Protein AF-A0A165A412-F1 (afdb_monomer)

InterPro domains:
  IPR027417 P-loop containing nucleoside triphosphate hydrolase [G3DSA:3.40.50.300] (16-274)
  IPR027417 P-loop containing nucleoside triphosphate hydrolase [SSF52540] (30-260)

Solvent-accessible surface area (backbone atoms only — not comparable to full-atom values): 18434 Å² total; per-residue (Å²): 139,86,82,89,78,87,83,86,77,83,85,76,83,82,82,72,73,50,74,63,56,58,55,54,61,68,62,52,79,74,61,60,52,45,30,33,36,35,22,26,53,71,63,42,49,52,73,60,47,54,52,52,49,40,76,51,45,72,64,47,51,78,46,56,51,75,61,31,52,52,59,78,92,70,40,49,70,40,89,89,37,79,31,74,61,46,76,77,16,40,39,58,71,62,49,50,53,42,52,54,41,25,73,73,67,49,42,78,54,91,88,68,73,72,56,69,80,73,55,86,77,74,92,76,85,59,53,67,71,55,53,54,51,52,41,52,52,43,47,53,56,52,54,60,35,53,68,82,67,79,84,83,75,84,85,92,83,85,91,85,93,79,91,84,84,95,76,84,74,87,73,79,76,80,83,68,82,67,61,54,68,60,38,36,39,38,35,39,32,61,52,55,69,18,69,87,41,24,88,74,44,48,84,70,41,79,39,36,38,33,48,41,49,43,67,71,54,20,43,57,50,52,76,67,49,92,53,45,85,53,98,91,47,76,46,64,85,56,93,60,40,50,76,58,36,45,50,52,37,44,42,74,30,42,12,83,45,17,46,96,43,34,75,76,57,53,69,26,62,67,55,25,57,76,71,55,44,47,61,54,93,51,50,74,60,52,70,56,58,48,47,50,52,50,49,52,54,49,60,69,68,63,119

pLDDT: mean 82.72, std 22.57, range [29.48, 98.75]

Nearest PDB structures (foldseek):
  2qsy-assembly1_A  TM=8.193E-01  e=1.663E-11  Homo sapiens
  2p0e-assembly1_A  TM=7.814E-01  e=2.618E-11  Homo sapiens
  2qsz-assembly1_A  TM=7.732E-01  e=4.121E-11  Homo sapiens
  2ql6-assembly10_J  TM=8.266E-01  e=5.164E-10  Homo sapiens
  2qt0-assembly1_A  TM=7.978E-01  e=6.693E-10  Homo sapiens

Sequence (303 aa):
MTGQLQSQTTSIPKTGGSSQEQQQRLQQKQPHTVIVGISGCSSSGKTTLSRYLRDLFPDVFILHEDDFYRPEEQLPFKAGLRDWDCAASIDIPAFVSALEYIHAHGSPPPDLESKEDQNDVGPSHVPEETMKRLKNMVKKWTDSFRTDAPNMSSSSSSSSPREDGEREGERKQNLGPSQSPPRIALVDGFLLYGSSVRDTLLPHFDIKLLTRAPYSRAKARREARSGYVTLEGFWEDPPGYVDDVVWPNYVDDHAYLFAQGDVEGQVNKSTASELGVYVTPELDMQMGEMLEWAIEVITRTVR

Mean predicted aligned error: 11.13 Å

Secondary structure (DSSP, 8-state):
----------PPP-----HHHHHHHS------EEEEEEEESTTSSHHHHHHHHHHHSSSEEEEEGGGGBPPGGG--EETTEE--SSGGGB-HHHHHHHHHHHHHHSS--TT---SGGGSPPPP----HHHHHHHHHHHHHHHHHTSTTS--------------------------PPPSSPPEEEEEE-SSTT-TTTHHHHGGG-SEEEEE---HHHHHHHHHTS--EE-SSSEE-PPTTHIIIIIHHHHHHHHGGGBGGG-TTS-B-HHHHHHTTEEE-SSTT--HHHHHHHHHHHHHHH--

Organism: Xylona heveae (strain CBS 132557 / TC161) (NCBI:txid1328760)

Radius of gyration: 26.75 Å; Cα contacts (8 Å, |Δi|>4): 383; chains: 1; bounding box: 64×87×70 Å

Structure (mmCIF, N/CA/C/O backbone):
data_AF-A0A165A412-F1
#
_entry.id   AF-A0A165A412-F1
#
loop_
_atom_site.group_PDB
_atom_site.id
_atom_site.type_symbol
_atom_site.label_atom_id
_atom_site.label_alt_id
_atom_site.label_comp_id
_atom_site.label_asym_id
_atom_site.label_entity_id
_atom_site.label_seq_id
_atom_site.pdbx_PDB_ins_code
_atom_site.Cartn_x
_atom_site.Cartn_y
_atom_site.Cartn_z
_atom_site.occupancy
_atom_site.B_iso_or_equiv
_atom_site.auth_seq_id
_atom_site.auth_comp_id
_atom_site.auth_asym_id
_atom_site.auth_atom_id
_atom_site.pdbx_PDB_model_num
ATOM 1 N N . MET A 1 1 ? 4.416 -69.513 48.459 1.00 35.09 1 MET A N 1
ATOM 2 C CA . MET A 1 1 ? 3.970 -68.755 49.650 1.00 35.09 1 MET A CA 1
ATOM 3 C C . MET A 1 1 ? 5.041 -67.713 49.918 1.00 35.09 1 MET A C 1
ATOM 5 O O . MET A 1 1 ? 6.193 -68.102 49.902 1.00 35.09 1 MET A O 1
ATOM 9 N N . THR A 1 2 ? 4.844 -66.419 50.109 1.00 37.12 2 THR A N 1
ATOM 10 C CA . THR A 1 2 ? 3.691 -65.512 50.198 1.00 37.12 2 THR A CA 1
ATOM 11 C C . THR A 1 2 ? 4.347 -64.142 50.379 1.00 37.12 2 THR A C 1
ATOM 13 O O . THR A 1 2 ? 5.274 -64.029 51.177 1.00 37.12 2 THR A O 1
ATOM 16 N N . GLY A 1 3 ? 3.897 -63.118 49.662 1.00 29.48 3 GLY A N 1
ATOM 17 C CA . GLY A 1 3 ? 4.436 -61.766 49.804 1.00 29.48 3 GLY A CA 1
ATOM 18 C C . GLY A 1 3 ? 3.611 -60.763 49.015 1.00 29.48 3 GLY A C 1
ATOM 19 O O . GLY A 1 3 ? 4.036 -60.305 47.963 1.00 29.48 3 GLY A O 1
ATOM 20 N N . GLN A 1 4 ? 2.392 -60.497 49.491 1.00 33.66 4 GLN A N 1
ATOM 21 C CA . GLN A 1 4 ? 1.544 -59.406 49.012 1.00 33.66 4 GLN A CA 1
ATOM 22 C C . GLN A 1 4 ? 2.183 -58.055 49.364 1.00 33.66 4 GLN A C 1
ATOM 24 O O . GLN A 1 4 ? 2.462 -57.793 50.530 1.00 33.66 4 GLN A O 1
ATOM 29 N N . LEU A 1 5 ? 2.327 -57.181 48.368 1.00 34.97 5 LEU A N 1
ATOM 30 C CA . LEU A 1 5 ? 2.483 -55.740 48.549 1.00 34.97 5 LEU A CA 1
ATOM 31 C C . LEU A 1 5 ? 1.257 -55.070 47.924 1.00 34.97 5 LEU A C 1
ATOM 33 O O . LEU A 1 5 ? 0.997 -55.197 46.730 1.00 34.97 5 LEU A O 1
ATOM 37 N N . GLN A 1 6 ? 0.468 -54.424 48.779 1.00 37.06 6 GLN A N 1
ATOM 38 C CA . GLN A 1 6 ? -0.680 -53.604 48.412 1.00 37.06 6 GLN A CA 1
ATOM 39 C C . GLN A 1 6 ? -0.184 -52.296 47.785 1.00 37.06 6 GLN A C 1
ATOM 41 O O . GLN A 1 6 ? 0.547 -51.548 48.430 1.00 37.06 6 GLN A O 1
ATOM 46 N N . SER A 1 7 ? -0.621 -51.984 46.564 1.00 33.62 7 SER A N 1
ATOM 47 C CA . SER A 1 7 ? -0.558 -50.627 46.015 1.00 33.62 7 SER A CA 1
ATOM 48 C C . SER A 1 7 ? -1.935 -49.979 46.149 1.00 33.62 7 SER A C 1
ATOM 50 O O . SER A 1 7 ? -2.861 -50.305 45.406 1.00 33.62 7 SER A O 1
ATOM 52 N N . GLN A 1 8 ? -2.073 -49.075 47.115 1.00 36.38 8 GLN A N 1
ATOM 53 C CA . GLN A 1 8 ? -3.136 -48.078 47.104 1.00 36.38 8 GLN A CA 1
ATOM 54 C C . GLN A 1 8 ? -2.663 -46.895 46.259 1.00 36.38 8 GLN A C 1
ATOM 56 O O . GLN A 1 8 ? -1.670 -46.254 46.598 1.00 36.38 8 GLN A O 1
ATOM 61 N N . THR A 1 9 ? -3.397 -46.579 45.195 1.00 32.53 9 THR A N 1
ATOM 62 C CA . THR A 1 9 ? -3.326 -45.261 44.561 1.00 32.53 9 THR A CA 1
ATOM 63 C C . THR A 1 9 ? -4.732 -44.839 44.152 1.00 32.53 9 THR A C 1
ATOM 65 O O . THR A 1 9 ? -5.329 -45.340 43.204 1.00 32.53 9 THR A O 1
ATOM 68 N N . THR A 1 10 ? -5.265 -43.976 45.008 1.00 31.11 10 THR A N 1
ATOM 69 C CA . THR A 1 10 ? -6.298 -42.955 44.829 1.00 31.11 10 THR A CA 1
ATOM 70 C C . THR A 1 10 ? -6.861 -42.768 43.415 1.00 31.11 10 THR A C 1
ATOM 72 O O . THR A 1 10 ? -6.197 -42.307 42.491 1.00 31.11 10 THR A O 1
ATOM 75 N N . SER A 1 11 ? -8.162 -43.032 43.298 1.00 31.59 11 SER A N 1
ATOM 76 C CA . SER A 1 11 ? -9.032 -42.631 42.196 1.00 31.59 11 SER A CA 1
ATOM 77 C C . SER A 1 11 ? -9.085 -41.106 42.049 1.00 31.59 11 SER A C 1
ATOM 79 O O . SER A 1 11 ? -9.562 -40.409 42.944 1.00 31.59 11 SER A O 1
ATOM 81 N N . ILE A 1 12 ? -8.635 -40.599 40.902 1.00 35.16 12 ILE A N 1
ATOM 82 C CA . ILE A 1 12 ? -8.847 -39.214 40.468 1.00 35.16 12 ILE A CA 1
ATOM 83 C C . ILE A 1 12 ? -10.317 -39.084 40.022 1.00 35.16 12 ILE A C 1
ATOM 85 O O . ILE A 1 12 ? -10.758 -39.896 39.200 1.00 35.16 12 ILE A O 1
ATOM 89 N N . PRO A 1 13 ? -11.099 -38.104 40.512 1.00 31.66 13 PRO A N 1
ATOM 90 C CA . PRO A 1 13 ? -12.439 -37.879 39.993 1.00 31.66 13 PRO A CA 1
ATOM 91 C C . PRO A 1 13 ? -12.342 -37.395 38.543 1.00 31.66 13 PRO A C 1
ATOM 93 O O . PRO A 1 13 ? -11.746 -36.359 38.256 1.00 31.66 13 PRO A O 1
ATOM 96 N N . LYS A 1 14 ? -12.944 -38.148 37.618 1.00 39.69 14 LYS A N 1
ATOM 97 C CA . LYS A 1 14 ? -13.189 -37.699 36.245 1.00 39.69 14 LYS A CA 1
ATOM 98 C C . LYS A 1 14 ? -14.251 -36.598 36.273 1.00 39.69 14 LYS A C 1
ATOM 100 O O . LYS A 1 14 ? -15.438 -36.891 36.172 1.00 39.69 14 LYS A O 1
ATOM 105 N N . THR A 1 15 ? -13.845 -35.336 36.371 1.00 39.59 15 THR A N 1
ATOM 106 C CA . THR A 1 15 ? -14.701 -34.208 35.979 1.00 39.59 15 THR A CA 1
ATOM 107 C C . THR A 1 15 ? -14.651 -34.080 34.459 1.00 39.59 15 THR A C 1
ATOM 109 O O . THR A 1 15 ? -13.965 -33.226 33.903 1.00 39.59 15 THR A O 1
ATOM 112 N N . GLY A 1 16 ? -15.320 -35.014 33.781 1.00 34.72 16 GLY A N 1
ATOM 113 C CA . GLY A 1 16 ? -15.562 -34.943 32.346 1.00 34.72 16 GLY A CA 1
ATOM 114 C C . GLY A 1 16 ? -16.613 -33.878 32.067 1.00 34.72 16 GLY A C 1
ATOM 115 O O . GLY A 1 16 ? -17.801 -34.172 32.138 1.00 34.72 16 GLY A O 1
ATOM 116 N N . GLY A 1 17 ? -16.172 -32.656 31.764 1.00 38.09 17 GLY A N 1
ATOM 117 C CA . GLY A 1 17 ? -17.001 -31.731 30.995 1.00 38.09 17 GLY A CA 1
ATOM 118 C C . GLY A 1 17 ? -17.310 -32.389 29.654 1.00 38.09 17 GLY A C 1
ATOM 119 O O . GLY A 1 17 ? -16.423 -32.993 29.043 1.00 38.09 17 GLY A O 1
ATOM 120 N N . SER A 1 18 ? -18.572 -32.358 29.242 1.00 47.03 18 SER A N 1
ATOM 121 C CA . SER A 1 18 ? -18.997 -33.008 28.005 1.00 47.03 18 SER A CA 1
ATOM 122 C C . SER A 1 18 ? -18.204 -32.442 26.820 1.00 47.03 18 SER A C 1
ATOM 124 O O . SER A 1 18 ? -17.880 -31.254 26.780 1.00 47.03 18 SER A O 1
ATOM 126 N N . SER A 1 19 ? -17.891 -33.274 25.822 1.00 54.88 19 SER A N 1
ATOM 127 C CA . SER A 1 19 ? -17.224 -32.829 24.587 1.00 54.88 19 SER A CA 1
ATOM 128 C C . SER A 1 19 ? -17.971 -31.663 23.920 1.00 54.88 19 SER A C 1
ATOM 130 O O . SER A 1 19 ? -17.358 -30.839 23.256 1.00 54.88 19 SER A O 1
ATOM 132 N N . GLN A 1 20 ? -19.278 -31.540 24.176 1.00 45.16 20 GLN A N 1
ATOM 133 C CA . GLN A 1 20 ? -20.121 -30.431 23.737 1.00 45.16 20 GLN A CA 1
ATOM 134 C C . GLN A 1 20 ? -19.891 -29.127 24.522 1.00 45.16 20 GLN A C 1
ATOM 136 O O . GLN A 1 20 ? -19.912 -28.068 23.908 1.00 45.16 20 GLN A O 1
ATOM 141 N N . GLU A 1 21 ? -19.590 -29.161 25.825 1.00 42.66 21 GLU A N 1
ATOM 142 C CA . GLU A 1 21 ? -19.243 -27.964 26.617 1.00 42.66 21 GLU A CA 1
ATOM 143 C C . GLU A 1 21 ? -17.833 -27.441 26.309 1.00 42.66 21 GLU A C 1
ATOM 145 O O . GLU A 1 21 ? -17.612 -26.230 26.298 1.00 42.66 21 GLU A O 1
ATOM 150 N N . GLN A 1 22 ? -16.873 -28.327 26.011 1.00 46.94 22 GLN A N 1
ATOM 151 C CA . GLN A 1 22 ? -15.564 -27.913 25.484 1.00 46.94 22 GLN A CA 1
ATOM 152 C C . GLN A 1 22 ? -15.695 -27.310 24.079 1.00 46.94 22 GLN A C 1
ATOM 154 O O . GLN A 1 22 ? -15.060 -26.298 23.790 1.00 46.94 22 GLN A O 1
ATOM 159 N N . GLN A 1 23 ? -16.570 -27.862 23.235 1.00 44.59 23 GLN A N 1
ATOM 160 C CA . GLN A 1 23 ? -16.819 -27.352 21.884 1.00 44.59 23 GLN A CA 1
ATOM 161 C C . GLN A 1 23 ? -17.673 -26.067 21.872 1.00 44.59 23 GLN A C 1
ATOM 163 O O . GLN A 1 23 ? -17.468 -25.215 21.013 1.00 44.59 23 GLN A O 1
ATOM 168 N N . GLN A 1 24 ? -18.540 -25.859 22.871 1.00 42.94 24 GLN A N 1
ATOM 169 C CA . GLN A 1 24 ? -19.248 -24.591 23.110 1.00 42.94 24 GLN A CA 1
ATOM 170 C C . GLN A 1 24 ? -18.349 -23.509 23.727 1.00 42.94 24 GLN A C 1
ATOM 172 O O . GLN A 1 24 ? -18.517 -22.336 23.408 1.00 42.94 24 GLN A O 1
ATOM 177 N N . ARG A 1 25 ? -17.349 -23.864 24.551 1.00 44.53 25 ARG A N 1
ATOM 178 C CA . ARG A 1 25 ? -16.323 -22.907 25.023 1.00 44.53 25 ARG A CA 1
ATOM 179 C C . ARG A 1 25 ? -15.352 -22.473 23.921 1.00 44.53 25 ARG A C 1
ATOM 181 O O . ARG A 1 25 ? -14.813 -21.376 24.010 1.00 44.53 25 ARG A O 1
ATOM 188 N N . LEU A 1 26 ? -15.155 -23.306 22.898 1.00 42.84 26 LEU A N 1
ATOM 189 C CA . LEU A 1 26 ? -14.366 -22.991 21.699 1.00 42.84 26 LEU A CA 1
ATOM 190 C C . LEU A 1 26 ? -15.147 -22.188 20.646 1.00 42.84 26 LEU A C 1
ATOM 192 O O . LEU A 1 26 ? -14.539 -21.641 19.736 1.00 42.84 26 LEU A O 1
ATOM 196 N N . GLN A 1 27 ? -16.463 -22.016 20.806 1.00 41.06 27 GLN A N 1
ATOM 197 C CA . GLN A 1 27 ? -17.223 -20.942 20.148 1.00 41.06 27 GLN A CA 1
ATOM 198 C C . GLN A 1 27 ? -17.114 -19.630 20.943 1.00 41.06 27 GLN A C 1
ATOM 200 O O . GLN A 1 27 ? -18.079 -18.880 21.099 1.00 41.06 27 GLN A O 1
ATOM 205 N N . GLN A 1 28 ? -15.918 -19.344 21.470 1.00 47.78 28 GLN A N 1
ATOM 206 C CA . GLN A 1 28 ? -15.547 -17.994 21.875 1.00 47.78 28 GLN A CA 1
ATOM 207 C C . GLN A 1 28 ? -15.778 -17.073 20.677 1.00 47.78 28 GLN A C 1
ATOM 209 O O . GLN A 1 28 ? -15.358 -17.403 19.571 1.00 47.78 28 GLN A O 1
ATOM 214 N N . LYS A 1 29 ? -16.492 -15.957 20.903 1.00 46.66 29 LYS A N 1
ATOM 215 C CA . LYS A 1 29 ? -16.671 -14.846 19.953 1.00 46.66 29 LYS A CA 1
ATOM 216 C C . LYS A 1 29 ? -15.391 -14.693 19.135 1.00 46.66 29 LYS A C 1
ATOM 218 O O . LYS A 1 29 ? -14.398 -14.213 19.677 1.00 46.66 29 LYS A O 1
ATOM 223 N N . GLN A 1 30 ? -15.421 -15.124 17.875 1.00 51.25 30 GLN A N 1
ATOM 224 C CA . GLN A 1 30 ? -14.300 -14.879 16.982 1.00 51.25 30 GLN A CA 1
ATOM 225 C C . GLN A 1 30 ? -14.105 -13.360 16.952 1.00 51.25 30 GLN A C 1
ATOM 227 O O . GLN A 1 30 ? -15.093 -12.639 16.748 1.00 51.25 30 GLN A O 1
ATOM 232 N N . PRO A 1 31 ? -12.909 -12.850 17.283 1.00 55.94 31 PRO A N 1
ATOM 233 C CA . PRO A 1 31 ? -12.681 -11.420 17.299 1.00 55.94 31 PRO A CA 1
ATOM 234 C C . PRO A 1 31 ? -12.912 -10.898 15.884 1.00 55.94 31 PRO A C 1
ATOM 236 O O . PRO A 1 31 ? -12.211 -11.280 14.950 1.00 55.94 31 PRO A O 1
ATOM 239 N N . HIS A 1 32 ? -13.920 -10.039 15.726 1.00 78.25 32 HIS A N 1
ATOM 240 C CA . HIS A 1 32 ? -14.138 -9.326 14.475 1.00 78.25 32 HIS A CA 1
ATOM 241 C C . HIS A 1 32 ? -12.872 -8.515 14.188 1.00 78.25 32 HIS A C 1
ATOM 243 O O . HIS A 1 32 ? -12.566 -7.569 14.918 1.00 78.25 32 HIS A O 1
ATOM 249 N N . THR A 1 33 ? -12.116 -8.936 13.180 1.00 93.25 33 THR A N 1
ATOM 250 C CA . THR A 1 33 ? -10.888 -8.275 12.741 1.00 93.25 33 THR A CA 1
ATOM 251 C C . THR A 1 33 ? -11.200 -7.545 11.453 1.00 93.25 33 THR A C 1
ATOM 253 O O . THR A 1 33 ? -11.714 -8.151 10.523 1.00 93.25 33 THR A O 1
ATOM 256 N N . VAL A 1 34 ? -10.923 -6.245 11.423 1.00 96.50 34 VAL A N 1
ATOM 257 C CA . VAL A 1 34 ? -11.049 -5.425 10.217 1.00 96.50 34 VAL A CA 1
ATOM 258 C C . VAL A 1 34 ? -9.716 -5.452 9.489 1.00 96.50 34 VAL A C 1
ATOM 260 O O . VAL A 1 34 ? -8.700 -5.052 10.062 1.00 96.50 34 VAL A O 1
ATOM 263 N N . ILE A 1 35 ? -9.713 -5.889 8.234 1.00 98.19 35 ILE A N 1
ATOM 264 C CA . ILE A 1 35 ? -8.522 -5.888 7.389 1.00 98.19 35 ILE A CA 1
ATOM 265 C C . ILE A 1 35 ? -8.490 -4.607 6.552 1.00 98.19 35 ILE A C 1
ATOM 267 O O . ILE A 1 35 ? -9.366 -4.351 5.724 1.00 98.19 35 ILE A O 1
ATOM 271 N N . VAL A 1 36 ? -7.457 -3.792 6.759 1.00 98.75 36 VAL A N 1
ATOM 272 C CA . VAL A 1 36 ? -7.239 -2.524 6.056 1.00 98.75 36 VAL A CA 1
ATOM 273 C C . VAL A 1 36 ? -6.049 -2.677 5.117 1.00 98.75 36 VAL A C 1
ATOM 275 O O . VAL A 1 36 ? -4.909 -2.739 5.570 1.00 98.75 36 VAL A O 1
ATOM 278 N N . GLY A 1 37 ? -6.305 -2.703 3.812 1.00 98.69 37 GLY A N 1
ATOM 279 C CA . GLY A 1 37 ? -5.258 -2.632 2.798 1.00 98.69 37 GLY A CA 1
ATOM 280 C C . GLY A 1 37 ? -4.701 -1.213 2.680 1.00 98.69 37 GLY A C 1
ATOM 281 O O . GLY A 1 37 ? -5.456 -0.238 2.616 1.00 98.69 37 GLY A O 1
ATOM 282 N N . ILE A 1 38 ? -3.380 -1.085 2.620 1.00 98.69 38 ILE A N 1
ATOM 283 C CA . ILE A 1 38 ? -2.645 0.157 2.386 1.00 98.69 38 ILE A CA 1
ATOM 284 C C . ILE A 1 38 ? -1.742 -0.079 1.180 1.00 98.69 38 ILE A C 1
ATOM 286 O O . ILE A 1 38 ? -0.706 -0.727 1.283 1.00 98.69 38 ILE A O 1
ATOM 290 N N . SER A 1 39 ? -2.162 0.455 0.034 1.00 98.44 39 SER A N 1
ATOM 291 C CA . SER A 1 39 ? -1.468 0.320 -1.243 1.00 98.44 39 SER A CA 1
ATOM 292 C C . SER A 1 39 ? -0.875 1.634 -1.746 1.00 98.44 39 SER A C 1
AT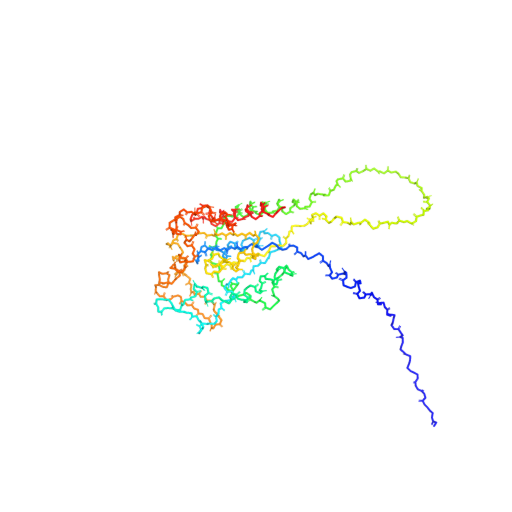OM 294 O O . SER A 1 39 ? -1.074 2.699 -1.150 1.00 98.44 39 SER A O 1
ATOM 296 N N . GLY A 1 40 ? -0.130 1.579 -2.848 1.00 96.44 40 GLY A N 1
ATOM 297 C CA . GLY A 1 40 ? 0.488 2.729 -3.507 1.00 96.44 40 GLY A CA 1
ATOM 298 C C . GLY A 1 40 ? 1.867 2.417 -4.075 1.00 96.44 40 GLY A C 1
ATOM 299 O O . GLY A 1 40 ? 2.476 1.397 -3.745 1.00 96.44 40 GLY A O 1
ATOM 300 N N . CYS A 1 41 ? 2.397 3.326 -4.893 1.00 92.56 41 CYS A N 1
ATOM 301 C CA . CYS A 1 41 ? 3.705 3.143 -5.520 1.00 92.56 41 CYS A CA 1
ATOM 302 C C . CYS A 1 41 ? 4.835 2.907 -4.500 1.00 92.56 41 CYS A C 1
ATOM 304 O O . CYS A 1 41 ? 4.759 3.276 -3.319 1.00 92.56 41 CYS A O 1
ATOM 306 N N . SER A 1 42 ? 5.911 2.263 -4.956 1.00 89.00 42 SER A N 1
ATOM 307 C CA . SER A 1 42 ? 7.130 2.102 -4.161 1.00 89.00 42 SER A CA 1
ATOM 308 C C . SER A 1 42 ? 7.610 3.471 -3.651 1.00 89.00 42 SER A C 1
ATOM 310 O O . SER A 1 42 ? 7.586 4.464 -4.376 1.00 89.00 42 SER A O 1
ATOM 312 N N . SER A 1 43 ? 8.005 3.550 -2.376 1.00 88.56 43 SER A N 1
ATOM 313 C CA . SER A 1 43 ? 8.437 4.797 -1.710 1.00 88.56 43 SER A CA 1
ATOM 314 C C . SER A 1 43 ? 7.375 5.911 -1.544 1.00 88.56 43 SER A C 1
ATOM 316 O O . SER A 1 43 ? 7.731 7.057 -1.235 1.00 88.56 43 SER A O 1
ATOM 318 N N . SER A 1 44 ? 6.075 5.604 -1.650 1.00 90.88 44 SER A N 1
ATOM 319 C CA . SER A 1 44 ? 4.997 6.568 -1.350 1.00 90.88 44 SER A CA 1
ATOM 320 C C . SER A 1 44 ? 4.834 6.892 0.144 1.00 90.88 44 SER A C 1
ATOM 322 O O . SER A 1 44 ? 4.302 7.948 0.480 1.00 90.88 44 SER A O 1
ATOM 324 N N . GLY A 1 45 ? 5.337 6.033 1.041 1.00 89.69 45 GLY A N 1
ATOM 325 C CA . GLY A 1 45 ? 5.236 6.196 2.500 1.00 89.69 45 GLY A CA 1
ATOM 326 C C . GLY A 1 45 ? 4.309 5.200 3.210 1.00 89.69 45 GLY A C 1
ATOM 327 O O . GLY A 1 45 ? 4.005 5.414 4.380 1.00 89.69 45 GLY A O 1
ATOM 328 N N . LYS A 1 46 ? 3.882 4.122 2.536 1.00 94.56 46 LYS A N 1
ATOM 329 C CA . LYS A 1 46 ? 2.991 3.080 3.086 1.00 94.56 46 LYS A CA 1
ATOM 330 C C . LYS A 1 46 ? 3.478 2.500 4.418 1.00 94.56 46 LYS A C 1
ATOM 332 O O . LYS A 1 46 ? 2.789 2.689 5.415 1.00 94.56 46 LYS A O 1
ATOM 337 N N . THR A 1 47 ? 4.705 1.967 4.467 1.00 92.69 47 THR A N 1
ATOM 338 C CA . THR A 1 47 ? 5.274 1.365 5.688 1.00 92.69 47 THR A CA 1
ATOM 339 C C . THR A 1 47 ? 5.350 2.342 6.855 1.00 92.69 47 THR A C 1
ATOM 341 O O . THR A 1 47 ? 5.158 1.988 8.016 1.00 92.69 47 THR A O 1
ATOM 344 N N . THR A 1 48 ? 5.595 3.620 6.570 1.00 92.88 48 THR A N 1
ATOM 345 C CA . THR A 1 48 ? 5.554 4.667 7.594 1.00 92.88 48 THR A CA 1
ATOM 346 C C . THR A 1 48 ? 4.124 4.909 8.087 1.00 92.88 48 THR A C 1
ATOM 348 O O . THR A 1 48 ? 3.901 4.993 9.295 1.00 92.88 48 THR A O 1
ATOM 351 N N . LEU A 1 49 ? 3.153 4.998 7.174 1.00 95.94 49 LEU A N 1
ATOM 352 C CA . LEU A 1 49 ? 1.739 5.170 7.501 1.00 95.94 49 LEU A CA 1
ATOM 353 C C . LEU A 1 49 ? 1.203 3.990 8.329 1.00 95.94 49 LEU A C 1
ATOM 355 O O . LEU A 1 49 ? 0.586 4.218 9.370 1.00 95.94 49 LEU A O 1
ATOM 359 N N . SER A 1 50 ? 1.465 2.747 7.916 1.00 96.31 50 SER A N 1
ATOM 360 C CA . SER A 1 50 ? 1.007 1.535 8.607 1.00 96.31 50 SER A CA 1
ATOM 361 C C . SER A 1 50 ? 1.577 1.440 10.026 1.00 96.31 50 SER A C 1
ATOM 363 O O . SER A 1 50 ? 0.835 1.182 10.976 1.00 96.31 50 SER A O 1
ATOM 365 N N . ARG A 1 51 ? 2.861 1.770 10.214 1.00 93.81 51 ARG A N 1
ATOM 366 C CA . ARG A 1 51 ? 3.500 1.829 11.541 1.00 93.81 51 ARG A CA 1
ATOM 367 C C . ARG A 1 51 ? 2.883 2.896 12.447 1.00 93.81 51 ARG A C 1
ATOM 369 O O . ARG A 1 51 ? 2.569 2.592 13.595 1.00 93.81 51 ARG A O 1
ATOM 376 N N . TYR A 1 52 ? 2.616 4.104 11.945 1.00 95.31 52 TYR A N 1
ATOM 377 C CA . TYR A 1 52 ? 1.918 5.116 12.748 1.00 95.31 52 TYR A CA 1
ATOM 378 C C . TYR A 1 52 ? 0.493 4.708 13.117 1.00 95.31 52 TYR A C 1
ATOM 380 O O . TYR A 1 52 ? 0.062 4.953 14.243 1.00 95.31 52 TYR A O 1
ATOM 388 N N . LEU A 1 53 ? -0.246 4.099 12.188 1.00 97.31 53 LEU A N 1
ATOM 389 C CA . LEU A 1 53 ? -1.597 3.612 12.457 1.00 97.31 53 LEU A CA 1
ATOM 390 C C . LEU A 1 53 ? -1.580 2.526 13.538 1.00 97.31 53 LEU A C 1
ATOM 392 O O . LEU A 1 53 ? -2.370 2.611 14.478 1.00 97.31 53 LEU A O 1
ATOM 396 N N . ARG A 1 54 ? -0.642 1.573 13.464 1.00 96.06 54 ARG A N 1
ATOM 397 C CA . ARG A 1 54 ? -0.424 0.552 14.501 1.00 96.06 54 ARG A CA 1
ATOM 398 C C . ARG A 1 54 ? -0.154 1.168 15.873 1.00 96.06 54 ARG A C 1
ATOM 400 O O . ARG A 1 54 ? -0.699 0.699 16.865 1.00 96.06 54 ARG A O 1
ATOM 407 N N . ASP A 1 55 ? 0.657 2.219 15.933 1.00 93.75 55 ASP A N 1
ATOM 408 C CA . ASP A 1 55 ? 1.027 2.858 17.200 1.00 93.75 55 ASP A CA 1
ATOM 409 C C . ASP A 1 55 ? -0.108 3.733 17.786 1.00 93.75 55 ASP A C 1
ATOM 411 O O . ASP A 1 55 ? -0.112 4.044 18.983 1.00 93.75 55 ASP A O 1
ATOM 415 N N . LEU A 1 56 ? -1.071 4.158 16.957 1.00 95.88 56 LEU A N 1
ATOM 416 C CA . LEU A 1 56 ? -2.187 5.024 17.355 1.00 95.88 56 LEU A CA 1
ATOM 417 C C . LEU A 1 56 ? -3.468 4.259 17.707 1.00 95.88 56 LEU A C 1
ATOM 419 O O . LEU A 1 56 ? -4.153 4.650 18.658 1.00 95.88 56 LEU A O 1
ATOM 423 N N . PHE A 1 57 ? -3.813 3.219 16.947 1.00 96.44 57 PHE A N 1
ATOM 424 C CA . PHE A 1 57 ? -5.010 2.404 17.164 1.00 96.44 57 PHE A CA 1
ATOM 425 C C . PHE A 1 57 ? -4.786 1.308 18.216 1.00 96.44 57 PHE A C 1
ATOM 427 O O . PHE A 1 57 ? -3.672 0.815 18.382 1.00 96.44 57 PHE A O 1
ATOM 434 N N . PRO A 1 58 ? -5.832 0.916 18.968 1.00 92.25 58 PRO A N 1
ATOM 435 C CA . PRO A 1 58 ? -5.735 -0.210 19.886 1.00 92.25 58 PRO A CA 1
ATOM 436 C C . PRO A 1 58 ? -5.739 -1.539 19.119 1.00 92.25 58 PRO A C 1
ATOM 438 O O . PRO A 1 58 ? -6.514 -1.695 18.183 1.00 92.25 58 PRO A O 1
ATOM 441 N N . ASP A 1 59 ? -4.939 -2.505 19.581 1.00 93.00 59 ASP A N 1
ATOM 442 C CA . ASP A 1 59 ? -4.933 -3.897 19.096 1.00 93.00 59 ASP A CA 1
ATOM 443 C C . ASP A 1 59 ? -4.795 -4.010 17.565 1.00 93.00 59 ASP A C 1
ATOM 445 O O . ASP A 1 59 ? -5.739 -4.344 16.846 1.00 93.00 59 ASP A O 1
ATOM 449 N N . VAL A 1 60 ? -3.595 -3.684 17.076 1.00 95.25 60 VAL A N 1
ATOM 450 C CA . VAL A 1 60 ? -3.251 -3.670 15.650 1.00 95.25 60 VAL A CA 1
ATOM 451 C C . VAL A 1 60 ? -2.003 -4.499 15.383 1.00 95.25 60 VAL A C 1
ATOM 453 O O . VAL A 1 60 ? -1.035 -4.431 16.142 1.00 95.25 60 VAL A O 1
ATOM 456 N N . PHE A 1 61 ? -1.997 -5.226 14.270 1.00 95.12 61 PHE A N 1
ATOM 457 C CA . PHE A 1 61 ? -0.790 -5.826 13.701 1.00 95.12 61 PHE A CA 1
ATOM 458 C C . PHE A 1 61 ? -0.680 -5.498 12.208 1.00 95.12 61 PHE A C 1
ATOM 460 O O . PHE A 1 61 ? -1.650 -5.043 11.598 1.00 95.12 61 PHE A O 1
ATOM 467 N N . ILE A 1 62 ? 0.512 -5.695 11.643 1.00 96.00 62 ILE A N 1
ATOM 468 C CA . ILE A 1 62 ? 0.806 -5.420 10.234 1.00 96.00 62 ILE A CA 1
ATOM 469 C C . ILE A 1 62 ? 1.208 -6.729 9.554 1.00 96.00 62 ILE A C 1
ATOM 471 O O . ILE A 1 62 ? 1.965 -7.511 10.124 1.00 96.00 62 ILE A O 1
ATOM 475 N N . LEU A 1 63 ? 0.677 -6.952 8.358 1.00 97.19 63 LEU A N 1
ATOM 476 C CA . LEU A 1 63 ? 1.106 -7.954 7.393 1.00 97.19 63 LEU A CA 1
ATOM 477 C C . LEU A 1 63 ? 1.730 -7.210 6.207 1.00 97.19 63 LEU A C 1
ATOM 479 O O . LEU A 1 63 ? 1.060 -6.354 5.629 1.00 97.19 63 LEU A O 1
ATOM 483 N N . HIS A 1 64 ? 2.968 -7.524 5.832 1.00 96.56 64 HIS A N 1
ATOM 484 C CA . HIS A 1 64 ? 3.623 -6.891 4.685 1.00 96.56 64 HIS A CA 1
ATOM 485 C C . HIS A 1 64 ? 3.590 -7.826 3.473 1.00 96.56 64 HIS A C 1
ATOM 487 O O . HIS A 1 64 ? 3.913 -9.005 3.584 1.00 96.56 64 HIS A O 1
ATOM 493 N N . GLU A 1 65 ? 3.206 -7.308 2.309 1.00 96.88 65 GLU A N 1
ATOM 494 C CA . GLU A 1 65 ? 3.251 -8.025 1.025 1.00 96.88 65 GLU A CA 1
ATOM 495 C C . GLU A 1 65 ? 4.679 -8.481 0.692 1.00 96.88 65 GLU A C 1
ATOM 497 O O . GLU A 1 65 ? 4.878 -9.590 0.197 1.00 96.88 65 GLU A O 1
ATOM 502 N N . ASP A 1 66 ? 5.673 -7.669 1.059 1.00 93.38 66 ASP A N 1
ATOM 503 C CA . ASP A 1 66 ? 7.097 -7.938 0.842 1.00 93.38 66 ASP A CA 1
ATOM 504 C C . ASP A 1 66 ? 7.590 -9.206 1.579 1.00 93.38 66 ASP A C 1
ATOM 506 O O . ASP A 1 66 ? 8.577 -9.822 1.174 1.00 93.38 66 ASP A O 1
ATOM 510 N N . ASP A 1 67 ? 6.884 -9.683 2.612 1.00 94.12 67 ASP A N 1
ATOM 511 C CA . ASP A 1 67 ? 7.232 -10.946 3.280 1.00 94.12 67 ASP A CA 1
ATOM 512 C C . ASP A 1 67 ? 6.987 -12.179 2.389 1.00 94.12 67 ASP A C 1
ATOM 514 O O . ASP A 1 67 ? 7.508 -13.264 2.672 1.00 94.12 67 ASP A O 1
ATOM 518 N N . PHE A 1 68 ? 6.235 -11.999 1.297 1.00 96.19 68 PHE A N 1
ATOM 519 C CA . PHE A 1 68 ? 5.822 -13.033 0.351 1.00 96.19 68 PHE A CA 1
ATOM 520 C C . PHE A 1 68 ? 6.587 -12.974 -0.977 1.00 96.19 68 PHE A C 1
ATOM 522 O O . PHE A 1 68 ? 6.157 -13.609 -1.941 1.00 96.19 68 PHE A O 1
ATOM 529 N N . TYR A 1 69 ? 7.716 -12.261 -1.062 1.00 95.94 69 TYR A N 1
ATOM 530 C CA . TYR A 1 69 ? 8.583 -12.358 -2.240 1.00 95.94 69 TYR A CA 1
ATOM 531 C C . TYR A 1 69 ? 9.006 -13.806 -2.512 1.00 95.94 69 TYR A C 1
ATOM 533 O O . TYR A 1 69 ? 9.342 -14.575 -1.606 1.00 95.94 69 TYR A O 1
ATOM 541 N N . ARG A 1 70 ? 9.017 -14.168 -3.794 1.00 96.00 70 ARG A N 1
ATOM 542 C CA . ARG A 1 70 ? 9.622 -15.403 -4.283 1.00 96.00 70 ARG A CA 1
ATOM 543 C C . ARG A 1 70 ? 11.150 -15.305 -4.225 1.00 96.00 70 ARG A C 1
ATOM 545 O O . ARG A 1 70 ? 11.687 -14.199 -4.278 1.00 96.00 70 ARG A O 1
ATOM 552 N N . PRO A 1 71 ? 11.848 -16.453 -4.183 1.00 94.31 71 PRO A N 1
ATOM 553 C CA . PRO A 1 71 ? 13.301 -16.483 -4.275 1.00 94.31 71 PRO A CA 1
ATOM 554 C C . PRO A 1 71 ? 13.837 -15.780 -5.521 1.00 94.31 71 PRO A C 1
ATOM 556 O O . PRO A 1 71 ? 13.218 -15.850 -6.589 1.00 94.31 71 PRO A O 1
ATOM 559 N N . GLU A 1 72 ? 15.013 -15.164 -5.403 1.00 92.12 72 GLU A N 1
ATOM 560 C CA . GLU A 1 72 ? 15.610 -14.333 -6.454 1.00 92.12 72 GLU A CA 1
ATOM 561 C C . GLU A 1 72 ? 15.755 -15.093 -7.792 1.00 92.12 72 GLU A C 1
ATOM 563 O O . GLU A 1 72 ? 15.579 -14.527 -8.875 1.00 92.12 72 GLU A O 1
ATOM 568 N N . GLU A 1 73 ? 16.036 -16.399 -7.767 1.00 92.62 73 GLU A N 1
ATOM 569 C CA . GLU A 1 73 ? 16.186 -17.220 -8.980 1.00 92.62 73 GLU A CA 1
ATOM 570 C C . GLU A 1 73 ? 14.871 -17.457 -9.734 1.00 92.62 73 GLU A C 1
ATOM 572 O O . GLU A 1 73 ? 14.899 -17.868 -10.895 1.00 92.62 73 GLU A O 1
ATOM 577 N N . GLN A 1 74 ? 13.729 -17.216 -9.088 1.00 9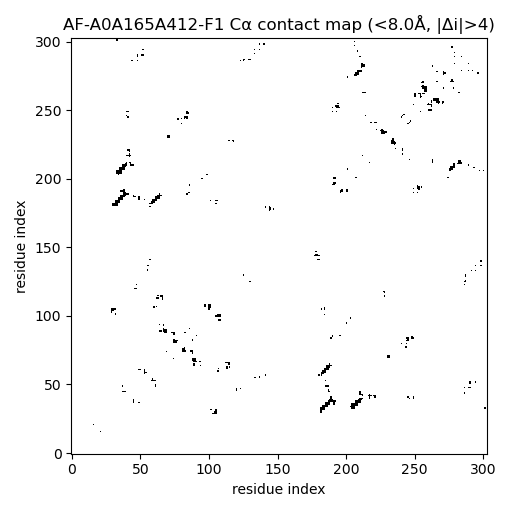6.06 74 GLN A N 1
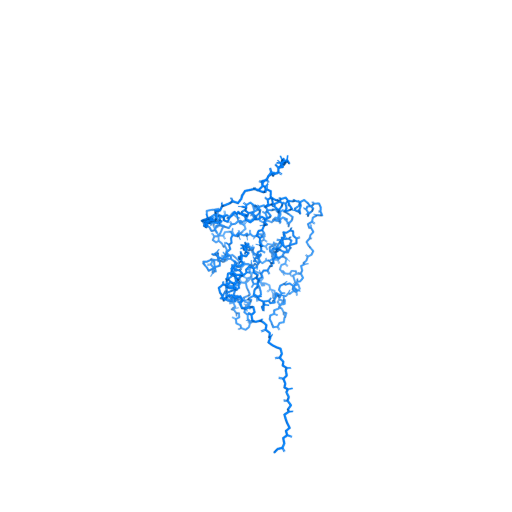ATOM 578 C CA . GLN A 1 74 ? 12.396 -17.391 -9.667 1.00 96.06 74 GLN A CA 1
ATOM 579 C C . GLN A 1 74 ? 11.821 -16.086 -10.222 1.00 96.06 74 GLN A C 1
ATOM 581 O O . GLN A 1 74 ? 10.772 -16.114 -10.870 1.00 96.06 74 GLN A O 1
ATOM 586 N N . LEU A 1 75 ? 12.484 -14.955 -9.973 1.00 96.12 75 LEU A N 1
ATOM 587 C CA . LEU A 1 75 ? 11.988 -13.654 -10.393 1.00 96.12 75 LEU A CA 1
ATOM 588 C C . LEU A 1 75 ? 12.067 -13.480 -11.914 1.00 96.12 75 LEU A C 1
ATOM 590 O O . LEU A 1 75 ? 13.050 -13.894 -12.543 1.00 96.12 75 LEU A O 1
ATOM 594 N N . PRO A 1 76 ? 11.051 -12.844 -12.522 1.00 97.25 76 PRO A N 1
ATOM 595 C CA . PRO A 1 76 ? 11.095 -12.493 -13.931 1.00 97.25 76 PRO A CA 1
ATOM 596 C C . PRO A 1 76 ? 12.096 -11.360 -14.184 1.00 97.25 76 PRO A C 1
ATOM 598 O O . PRO A 1 76 ? 12.705 -10.806 -13.269 1.00 97.25 76 PRO A O 1
ATOM 601 N N . PHE A 1 77 ? 12.265 -11.009 -15.458 1.00 97.38 77 PHE A N 1
ATOM 602 C CA . PHE A 1 77 ? 13.109 -9.895 -15.873 1.00 97.38 77 PHE A CA 1
ATOM 603 C C . PHE A 1 77 ? 12.299 -8.860 -16.652 1.00 97.38 77 PHE A C 1
ATOM 605 O O . PHE A 1 77 ? 11.507 -9.219 -17.527 1.00 97.38 77 PHE A O 1
ATOM 612 N N . LYS A 1 78 ? 12.578 -7.579 -16.407 1.00 97.19 78 LYS A N 1
ATOM 613 C CA . LYS A 1 78 ? 12.071 -6.431 -17.167 1.00 97.19 78 LYS A CA 1
ATOM 614 C C . LYS A 1 78 ? 13.245 -5.527 -17.522 1.00 97.19 78 LYS A C 1
ATOM 616 O O . LYS A 1 78 ? 14.127 -5.300 -16.704 1.00 97.19 78 LYS A O 1
ATOM 621 N N . ALA A 1 79 ? 13.323 -5.109 -18.787 1.00 96.25 79 ALA A N 1
ATOM 622 C CA . ALA A 1 79 ? 14.459 -4.344 -19.321 1.00 96.25 79 ALA A CA 1
ATOM 623 C C . ALA A 1 79 ? 15.850 -4.983 -19.063 1.00 96.25 79 ALA A C 1
ATOM 625 O O . ALA A 1 79 ? 16.862 -4.294 -18.997 1.00 96.25 79 ALA A O 1
ATOM 626 N N . GLY A 1 80 ? 15.918 -6.315 -18.933 1.00 96.25 80 GLY A N 1
ATOM 627 C CA . GLY A 1 80 ? 17.161 -7.036 -18.620 1.00 96.25 80 GLY A CA 1
ATOM 628 C C . GLY A 1 80 ? 17.568 -7.014 -17.140 1.00 96.25 80 GLY A C 1
ATOM 629 O O . GLY A 1 80 ? 18.610 -7.569 -16.800 1.00 96.25 80 GLY A O 1
ATOM 630 N N . LEU A 1 81 ? 16.751 -6.427 -16.265 1.00 96.69 81 LEU A N 1
ATOM 631 C CA . LEU A 1 81 ? 16.930 -6.372 -14.814 1.00 96.69 81 LEU A CA 1
ATOM 632 C C . LEU A 1 81 ? 15.930 -7.316 -14.137 1.00 96.69 81 LEU A C 1
ATOM 634 O O . LEU A 1 81 ? 14.871 -7.588 -14.700 1.00 96.69 81 LEU A O 1
ATOM 638 N N . ARG A 1 82 ? 16.261 -7.836 -12.951 1.00 96.44 82 ARG A N 1
ATOM 639 C CA . ARG A 1 82 ? 15.325 -8.659 -12.167 1.00 96.44 82 ARG A CA 1
ATOM 640 C C . ARG A 1 82 ? 14.138 -7.816 -11.742 1.00 96.44 82 ARG A C 1
ATOM 642 O O . ARG A 1 82 ? 14.342 -6.743 -11.200 1.00 96.44 82 ARG A O 1
ATOM 649 N N . ASP A 1 83 ? 12.930 -8.299 -11.975 1.00 97.62 83 ASP A N 1
ATOM 650 C CA . ASP A 1 83 ? 11.720 -7.536 -11.710 1.00 97.62 83 ASP A CA 1
ATOM 651 C C . ASP A 1 83 ? 11.106 -7.933 -10.364 1.00 97.62 83 ASP A C 1
ATOM 653 O O . ASP A 1 83 ? 10.363 -8.913 -10.258 1.00 97.62 83 ASP A O 1
ATOM 657 N N . TRP A 1 84 ? 11.446 -7.154 -9.335 1.00 96.44 84 TRP A N 1
ATOM 658 C CA . TRP A 1 84 ? 10.856 -7.263 -8.002 1.00 96.44 84 TRP A CA 1
ATOM 659 C C . TRP A 1 84 ? 9.463 -6.628 -7.921 1.00 96.44 84 TRP A C 1
ATOM 661 O O . TRP A 1 84 ? 8.673 -7.010 -7.069 1.00 96.44 84 TRP A O 1
ATOM 671 N N . ASP A 1 85 ? 9.104 -5.708 -8.811 1.00 96.75 85 ASP A N 1
ATOM 672 C CA . ASP A 1 85 ? 7.931 -4.847 -8.655 1.00 96.75 85 ASP A CA 1
ATOM 673 C C . ASP A 1 85 ? 6.750 -5.340 -9.516 1.00 96.75 85 ASP A C 1
ATOM 675 O O . ASP A 1 85 ? 6.065 -4.540 -10.147 1.00 96.75 85 ASP A O 1
ATOM 679 N N . CYS A 1 86 ? 6.491 -6.652 -9.567 1.00 97.25 86 CYS A N 1
ATOM 680 C CA . CYS A 1 86 ? 5.421 -7.238 -10.385 1.00 97.25 86 CYS A CA 1
ATOM 681 C C . CYS A 1 86 ? 4.694 -8.402 -9.689 1.00 97.25 86 CYS A C 1
ATOM 683 O O . CYS A 1 86 ? 5.223 -9.031 -8.784 1.00 97.25 86 CYS A O 1
ATOM 685 N N . ALA A 1 87 ? 3.496 -8.778 -10.148 1.00 97.56 87 ALA A N 1
ATOM 686 C CA . ALA A 1 87 ? 2.732 -9.876 -9.530 1.00 97.56 87 ALA A CA 1
ATOM 687 C C . ALA A 1 87 ? 3.475 -11.218 -9.473 1.00 97.56 87 ALA A C 1
ATOM 689 O O . ALA A 1 87 ? 3.270 -12.010 -8.557 1.00 97.56 87 ALA A O 1
ATOM 690 N N . ALA A 1 88 ? 4.331 -11.489 -10.459 1.00 97.69 88 ALA A N 1
ATOM 691 C CA . ALA A 1 88 ? 5.082 -12.736 -10.526 1.00 97.69 88 ALA A CA 1
ATOM 692 C C . ALA A 1 88 ? 6.237 -12.802 -9.511 1.00 97.69 88 ALA A C 1
ATOM 694 O O . ALA A 1 88 ? 6.720 -13.904 -9.251 1.00 97.69 88 ALA A O 1
ATOM 695 N N . SER A 1 89 ? 6.652 -11.676 -8.917 1.00 97.69 89 SER A N 1
ATOM 696 C CA . SER A 1 89 ? 7.644 -11.666 -7.838 1.00 97.69 89 SER A CA 1
ATOM 697 C C . SER A 1 89 ? 7.050 -12.055 -6.483 1.00 97.69 89 SER A C 1
ATOM 699 O O . SER A 1 89 ? 7.802 -12.436 -5.594 1.00 97.69 89 SER A O 1
ATOM 701 N N . ILE A 1 90 ? 5.722 -12.025 -6.330 1.00 97.94 90 ILE A N 1
ATOM 702 C CA . ILE A 1 90 ? 5.023 -12.328 -5.078 1.00 97.94 90 ILE A CA 1
ATOM 703 C C . ILE A 1 90 ? 4.423 -13.740 -5.118 1.00 97.94 90 ILE A C 1
ATOM 705 O O . ILE A 1 90 ? 3.834 -14.189 -6.110 1.00 97.94 90 ILE A O 1
ATOM 709 N N . ASP A 1 91 ? 4.525 -14.468 -4.009 1.00 97.88 91 ASP A N 1
ATOM 710 C CA . ASP A 1 91 ? 3.756 -15.685 -3.779 1.00 97.88 91 ASP A CA 1
ATOM 711 C C . ASP A 1 91 ? 2.311 -15.348 -3.385 1.00 97.88 91 ASP A C 1
ATOM 713 O O . ASP A 1 91 ? 1.907 -15.429 -2.225 1.00 97.88 91 ASP A O 1
ATOM 717 N N . ILE A 1 92 ? 1.520 -14.946 -4.387 1.00 98.19 92 ILE A N 1
ATOM 718 C CA . ILE A 1 92 ? 0.105 -14.585 -4.216 1.00 98.19 92 ILE A CA 1
ATOM 719 C C . ILE A 1 92 ? -0.709 -15.700 -3.531 1.00 98.19 92 ILE A C 1
ATOM 721 O O . ILE A 1 92 ? -1.477 -15.373 -2.628 1.00 98.19 92 ILE A O 1
ATOM 725 N N . PRO A 1 93 ? -0.563 -17.002 -3.868 1.00 97.94 93 PRO A N 1
ATOM 726 C CA . PRO A 1 93 ? -1.232 -18.070 -3.122 1.00 97.94 93 PRO A CA 1
ATOM 727 C C . PRO A 1 93 ? -0.899 -18.093 -1.624 1.00 97.94 93 PRO A C 1
ATOM 729 O O . PRO A 1 93 ? -1.811 -18.211 -0.803 1.00 97.94 93 PRO A O 1
ATOM 732 N N . ALA A 1 94 ? 0.377 -17.959 -1.249 1.00 97.50 94 ALA A N 1
ATOM 733 C CA . ALA A 1 94 ? 0.771 -17.898 0.158 1.00 97.50 94 ALA A CA 1
ATOM 734 C C . ALA A 1 94 ? 0.222 -16.639 0.850 1.00 97.50 94 ALA A C 1
ATOM 736 O O . ALA A 1 94 ? -0.265 -16.719 1.981 1.00 97.50 94 ALA A O 1
ATOM 737 N N . PHE A 1 95 ? 0.226 -15.501 0.154 1.00 98.12 95 PHE A N 1
ATOM 738 C CA . PHE A 1 95 ? -0.321 -14.248 0.669 1.00 98.12 95 PHE A CA 1
ATOM 739 C C . PHE A 1 95 ? -1.835 -14.331 0.913 1.00 98.12 95 PHE A C 1
ATOM 741 O O . PHE A 1 95 ? -2.311 -13.979 1.993 1.00 98.12 95 PHE A O 1
ATOM 748 N N . VAL A 1 96 ? -2.593 -14.894 -0.034 1.00 98.38 96 VAL A N 1
ATOM 749 C CA . VAL A 1 96 ? -4.0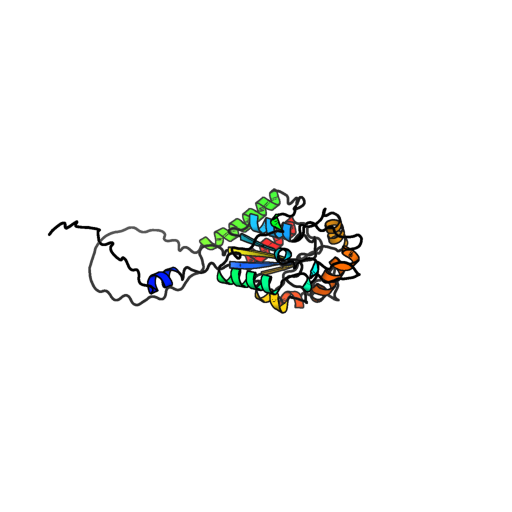32 -15.171 0.123 1.00 98.38 96 VAL A CA 1
ATOM 750 C C . VAL A 1 96 ? -4.279 -16.106 1.305 1.00 98.38 96 VAL A C 1
ATOM 752 O O . VAL A 1 96 ? -5.137 -15.816 2.137 1.00 98.38 96 VAL A O 1
ATOM 755 N N . SER A 1 97 ? -3.489 -17.175 1.450 1.00 98.00 97 SER A N 1
ATOM 756 C CA . SER A 1 97 ? -3.612 -18.088 2.591 1.00 98.00 97 SER A CA 1
ATOM 757 C C . SER A 1 97 ? -3.396 -17.379 3.935 1.00 98.00 97 SER A C 1
ATOM 759 O O . SER A 1 97 ? -4.059 -17.724 4.915 1.00 98.00 97 SER A O 1
ATOM 761 N N . ALA A 1 98 ? -2.499 -16.390 4.004 1.00 98.00 98 ALA A N 1
ATOM 762 C CA . ALA A 1 98 ? -2.296 -15.587 5.208 1.00 98.00 98 ALA A CA 1
ATOM 763 C C . ALA A 1 98 ? -3.495 -14.666 5.496 1.00 98.00 98 ALA A C 1
ATOM 765 O O . ALA A 1 98 ? -3.932 -14.573 6.645 1.00 98.00 98 ALA A O 1
ATOM 766 N N . LEU A 1 99 ? -4.074 -14.035 4.468 1.00 97.56 99 LEU A N 1
ATOM 767 C CA . LEU A 1 99 ? -5.283 -13.212 4.599 1.00 97.56 99 LEU A CA 1
ATOM 768 C C . LEU A 1 99 ? -6.489 -14.044 5.062 1.00 97.56 99 LEU A C 1
ATOM 770 O O . LEU A 1 99 ? -7.209 -13.637 5.973 1.00 97.56 99 LEU A O 1
ATOM 77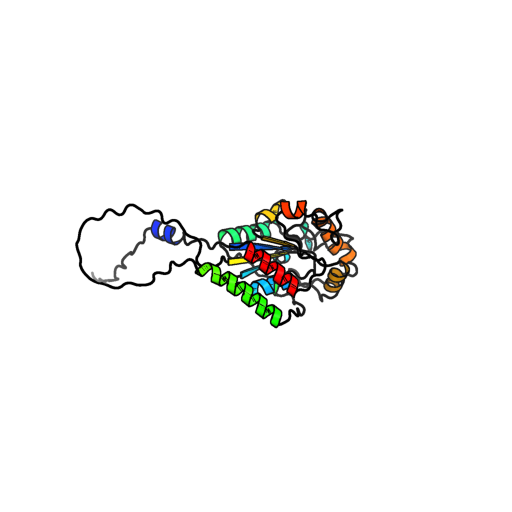4 N N . GLU A 1 100 ? -6.693 -15.229 4.486 1.00 96.50 100 GLU A N 1
ATOM 775 C CA . GLU A 1 100 ? -7.737 -16.172 4.909 1.00 96.50 100 GLU A CA 1
ATOM 776 C C . GLU A 1 100 ? -7.537 -16.636 6.357 1.00 96.50 100 GLU A C 1
ATOM 778 O O . GLU A 1 100 ? -8.498 -16.720 7.127 1.00 96.50 100 GLU A O 1
ATOM 783 N N . TYR A 1 101 ? -6.287 -16.880 6.762 1.00 96.25 101 TYR A N 1
ATOM 784 C CA . TYR A 1 101 ? -5.967 -17.208 8.147 1.00 96.25 101 TYR A CA 1
ATOM 785 C C . TYR A 1 101 ? -6.340 -16.063 9.097 1.00 96.25 101 TYR A C 1
ATOM 787 O O . TYR A 1 101 ? -6.958 -16.316 10.133 1.00 96.25 101 TYR A O 1
ATOM 795 N N . ILE A 1 102 ? -6.017 -14.814 8.742 1.00 96.19 102 ILE A N 1
ATOM 796 C CA . ILE A 1 102 ? -6.366 -13.629 9.537 1.00 96.19 102 ILE A CA 1
ATOM 797 C C . ILE A 1 102 ? -7.883 -13.483 9.660 1.00 96.19 102 ILE A C 1
ATOM 799 O O . ILE A 1 102 ? -8.371 -13.247 10.763 1.00 96.19 102 ILE A O 1
ATOM 803 N N . HIS A 1 103 ? -8.634 -13.682 8.575 1.00 93.31 103 HIS A N 1
ATOM 804 C CA . HIS A 1 103 ? -10.101 -13.689 8.616 1.00 93.31 103 HIS A CA 1
ATOM 805 C C . HIS A 1 103 ? -10.647 -14.735 9.593 1.00 93.31 103 HIS A C 1
ATOM 807 O O . HIS A 1 103 ? -11.574 -14.459 10.352 1.00 93.31 103 HIS A O 1
ATOM 813 N N . ALA A 1 104 ? -10.060 -15.932 9.601 1.00 93.44 104 ALA A N 1
ATOM 814 C CA . ALA A 1 104 ? -10.531 -17.041 10.424 1.00 93.44 104 ALA A CA 1
ATOM 815 C C . ALA A 1 104 ? -10.131 -16.944 11.910 1.00 93.44 104 ALA A C 1
ATOM 817 O O . ALA A 1 104 ? -10.879 -17.421 12.765 1.00 93.44 104 ALA A O 1
ATOM 818 N N . HIS A 1 105 ? -8.972 -16.355 12.224 1.00 93.50 105 HIS A N 1
ATOM 819 C CA . HIS A 1 105 ? -8.377 -16.399 13.571 1.00 93.50 105 HIS A CA 1
ATOM 820 C C . HIS A 1 105 ? -8.222 -15.023 14.231 1.00 93.50 105 HIS A C 1
ATOM 822 O O . HIS A 1 105 ? -7.975 -14.935 15.434 1.00 93.50 105 HIS A O 1
ATOM 828 N N . GLY A 1 106 ? -8.326 -13.942 13.457 1.00 93.31 106 GLY A N 1
ATOM 829 C CA . GLY A 1 106 ? -8.072 -12.580 13.916 1.00 93.31 106 GLY A CA 1
ATOM 830 C C . GLY A 1 106 ? -6.628 -12.328 14.352 1.00 93.31 106 GLY A C 1
ATOM 831 O O . GLY A 1 106 ? -6.369 -11.450 15.172 1.00 93.31 106 GLY A O 1
ATOM 832 N N . SER A 1 107 ? -5.669 -13.113 13.868 1.00 93.31 107 SER A N 1
ATOM 833 C CA . SER A 1 107 ? -4.243 -12.975 14.178 1.00 93.31 107 SER A CA 1
ATOM 834 C C . SER A 1 107 ? -3.401 -13.339 12.955 1.00 93.31 107 SER A C 1
ATOM 836 O O . SER A 1 107 ? -3.892 -14.080 12.100 1.00 93.31 107 SER A O 1
ATOM 838 N N . PRO A 1 108 ? -2.141 -12.878 12.863 1.00 91.50 108 PRO A N 1
ATOM 839 C CA . PRO A 1 108 ? -1.246 -13.350 11.814 1.00 91.50 108 PRO A CA 1
ATOM 840 C C . PRO A 1 108 ? -1.002 -14.868 11.947 1.00 91.50 108 PRO A C 1
ATOM 842 O O . PRO A 1 108 ? -1.151 -15.415 13.052 1.00 91.50 108 PRO A O 1
ATOM 845 N N . PRO A 1 109 ? -0.638 -15.557 10.848 1.00 91.94 109 PRO A N 1
ATOM 846 C CA . PRO A 1 109 ? -0.164 -16.937 10.910 1.00 91.94 109 PRO A CA 1
ATOM 847 C C . PRO A 1 109 ? 1.018 -17.065 11.890 1.00 91.94 109 PRO A C 1
ATOM 849 O O . PRO A 1 109 ? 1.895 -16.202 11.883 1.00 91.94 109 PRO A O 1
ATOM 852 N N . PRO A 1 110 ? 1.068 -18.112 12.735 1.00 87.62 110 PRO A N 1
ATOM 853 C CA . PRO A 1 110 ? 2.056 -18.220 13.813 1.00 87.62 110 PRO A CA 1
ATOM 854 C C . PRO A 1 110 ? 3.501 -18.356 13.319 1.00 87.62 110 PRO A C 1
ATOM 856 O O . PRO A 1 110 ? 4.415 -17.950 14.028 1.00 87.62 110 PRO A O 1
ATOM 859 N N . ASP A 1 111 ? 3.693 -18.898 12.116 1.00 86.19 111 ASP A N 1
ATOM 860 C CA . ASP A 1 111 ? 5.011 -19.127 11.513 1.00 86.19 111 ASP A CA 1
ATOM 861 C C . ASP A 1 111 ? 5.467 -17.958 10.618 1.00 86.19 111 ASP A C 1
ATOM 863 O O . ASP A 1 111 ? 6.492 -18.055 9.944 1.00 86.19 111 ASP A O 1
ATOM 867 N N . LEU A 1 112 ? 4.698 -16.861 10.561 1.00 84.62 112 LEU A N 1
ATOM 868 C CA . LEU A 1 112 ? 5.046 -15.700 9.749 1.00 84.62 112 LEU A CA 1
ATOM 869 C C . LEU A 1 112 ? 6.029 -14.792 10.499 1.00 84.62 112 LEU A C 1
ATOM 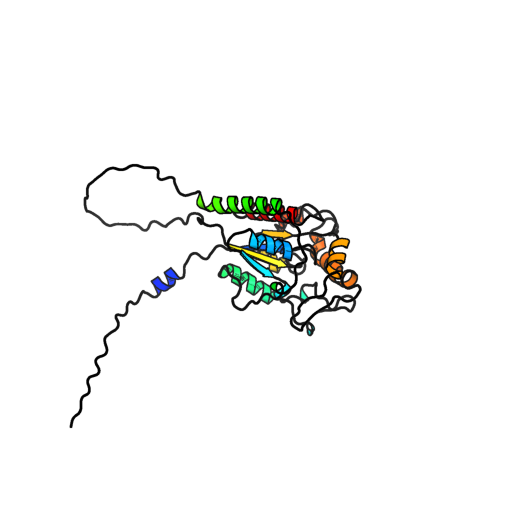871 O O . LEU A 1 112 ? 5.662 -14.107 11.455 1.00 84.62 112 LEU A O 1
ATOM 875 N N . GLU A 1 113 ? 7.265 -14.743 10.011 1.00 80.25 113 GLU A N 1
ATOM 876 C CA . GLU A 1 113 ? 8.281 -13.791 10.454 1.00 80.25 113 GLU A CA 1
ATOM 877 C C . GLU A 1 113 ? 8.395 -12.630 9.458 1.00 80.25 113 GLU A C 1
ATOM 879 O O . GLU A 1 113 ? 8.750 -12.828 8.294 1.00 80.25 113 GLU A O 1
ATOM 884 N N . SER A 1 114 ? 8.109 -11.416 9.933 1.00 82.06 114 SER A N 1
ATOM 885 C CA . SER A 1 114 ? 8.193 -10.186 9.139 1.00 82.06 114 SER A CA 1
ATOM 886 C C . SER A 1 114 ? 9.651 -9.784 8.903 1.00 82.06 114 SER A C 1
ATOM 888 O O . SER A 1 114 ? 10.413 -9.537 9.846 1.00 82.06 114 SER A O 1
ATOM 890 N N . LYS A 1 115 ? 10.047 -9.713 7.631 1.00 77.12 115 LYS A N 1
ATOM 891 C CA . LYS A 1 115 ? 11.357 -9.216 7.189 1.00 77.12 115 LYS A CA 1
ATOM 892 C C . LYS A 1 115 ? 11.330 -7.712 6.987 1.00 77.12 115 LYS A C 1
ATOM 894 O O . LYS A 1 115 ? 12.317 -7.047 7.283 1.00 77.12 115 LYS A O 1
ATOM 899 N N . GLU A 1 116 ? 10.196 -7.160 6.566 1.00 78.31 116 GLU A N 1
ATOM 900 C CA . GLU A 1 116 ? 10.036 -5.713 6.383 1.00 78.31 116 GLU A CA 1
ATOM 901 C C . GLU A 1 116 ? 10.185 -4.937 7.706 1.00 78.31 116 GLU A C 1
ATOM 903 O O . GLU A 1 116 ? 10.601 -3.776 7.720 1.00 78.31 116 GLU A O 1
ATOM 908 N N . ASP A 1 117 ? 9.938 -5.575 8.856 1.00 78.56 117 ASP A N 1
ATOM 909 C CA . ASP A 1 117 ? 10.247 -5.000 10.174 1.00 78.56 117 ASP A CA 1
ATOM 910 C C . ASP A 1 117 ? 11.742 -4.900 10.502 1.00 78.56 117 ASP A C 1
ATOM 912 O O . ASP A 1 117 ? 12.103 -4.228 11.469 1.00 78.56 117 ASP A O 1
ATOM 916 N N . GLN A 1 118 ? 12.609 -5.489 9.679 1.00 71.81 118 GLN A N 1
ATOM 917 C CA . GLN A 1 118 ? 14.064 -5.365 9.781 1.00 71.81 118 GLN A CA 1
ATOM 918 C C . GLN A 1 118 ? 14.613 -4.199 8.944 1.00 71.81 118 GLN A C 1
ATOM 920 O O . GLN A 1 118 ? 15.751 -3.783 9.162 1.00 71.81 118 GLN A O 1
ATOM 925 N N . ASN A 1 119 ? 13.825 -3.662 8.004 1.00 70.62 119 ASN A N 1
ATOM 926 C CA . ASN A 1 119 ? 14.239 -2.552 7.150 1.00 70.62 119 ASN A CA 1
ATOM 927 C C . ASN A 1 119 ? 14.125 -1.206 7.886 1.00 70.62 119 ASN A C 1
ATOM 929 O O . ASN A 1 119 ? 13.136 -0.921 8.571 1.00 70.62 119 ASN A O 1
ATOM 933 N N . ASP A 1 120 ? 15.130 -0.345 7.703 1.00 62.16 120 ASP A N 1
ATOM 934 C CA . ASP A 1 120 ? 15.156 0.987 8.308 1.00 62.16 120 ASP A CA 1
ATOM 935 C C . ASP A 1 120 ? 14.017 1.868 7.781 1.00 62.16 120 ASP A C 1
ATOM 937 O O . ASP A 1 120 ? 13.827 2.053 6.575 1.00 62.16 120 ASP A O 1
ATOM 941 N N . VAL A 1 121 ? 13.299 2.511 8.703 1.00 62.88 121 VAL A N 1
ATOM 942 C CA . VAL A 1 121 ? 12.404 3.620 8.361 1.00 62.88 121 VAL A CA 1
ATOM 943 C C . VAL A 1 121 ? 13.184 4.902 8.518 1.00 62.88 121 VAL A C 1
ATOM 945 O O . VAL A 1 121 ? 13.581 5.267 9.625 1.00 62.88 121 VAL A O 1
ATOM 948 N N . GLY A 1 122 ? 13.373 5.612 7.408 1.00 62.72 122 GLY A N 1
ATOM 949 C CA . GLY A 1 122 ? 13.898 6.969 7.445 1.00 62.72 122 GLY A CA 1
ATOM 950 C C . GLY A 1 122 ? 13.082 7.864 8.393 1.00 62.72 122 GLY A C 1
ATOM 951 O O . GLY A 1 122 ? 11.922 7.576 8.701 1.00 62.72 122 GLY A O 1
ATOM 952 N N . PRO A 1 123 ? 13.661 8.973 8.870 1.00 59.09 123 PRO A N 1
ATOM 953 C CA . PRO A 1 123 ? 12.993 9.833 9.829 1.00 59.09 123 PRO A CA 1
ATOM 954 C C . PRO A 1 123 ? 11.701 10.399 9.229 1.00 59.09 123 PRO A C 1
ATOM 956 O O . PRO A 1 123 ? 11.716 11.146 8.250 1.00 59.09 123 PRO A O 1
ATOM 959 N N . SER A 1 124 ? 10.569 10.058 9.838 1.00 64.94 124 SER A N 1
ATOM 960 C CA . SER A 1 124 ? 9.299 10.716 9.567 1.00 64.94 124 SER A CA 1
ATOM 961 C C . SER A 1 124 ? 9.036 11.749 10.656 1.00 64.94 124 SER A C 1
ATOM 963 O O . SER A 1 124 ? 8.888 11.422 11.834 1.00 64.94 124 SER A O 1
ATOM 965 N N . HIS A 1 125 ? 8.994 13.019 10.264 1.00 74.81 125 HIS A N 1
ATOM 966 C CA . HIS A 1 125 ? 8.810 14.139 11.181 1.00 74.81 125 HIS A CA 1
ATOM 967 C C . HIS A 1 125 ? 7.357 14.617 11.175 1.00 74.81 125 HIS A C 1
ATOM 969 O O . HIS A 1 125 ? 7.057 15.727 10.736 1.00 74.81 125 HIS A O 1
ATOM 975 N N . VAL A 1 126 ? 6.436 13.783 11.666 1.00 89.88 126 VAL A N 1
ATOM 976 C CA . VAL A 1 126 ? 5.093 14.269 12.013 1.00 89.88 126 VAL A CA 1
ATOM 977 C C . VAL A 1 126 ? 5.219 15.124 13.282 1.00 89.88 126 VAL A C 1
ATOM 979 O O . VAL A 1 126 ? 5.725 14.620 14.286 1.00 89.88 126 VAL A O 1
ATOM 982 N N . PRO A 1 127 ? 4.789 16.403 13.281 1.00 93.31 127 PRO A N 1
ATOM 983 C CA . PRO A 1 127 ? 4.915 17.260 14.459 1.00 93.31 127 PRO A CA 1
ATOM 984 C C . PRO A 1 127 ? 4.216 16.660 15.686 1.00 93.31 127 PRO A C 1
ATOM 986 O O . PRO A 1 127 ? 3.108 16.132 15.569 1.00 93.31 127 PRO A O 1
ATOM 989 N N . GLU A 1 128 ? 4.810 16.799 16.875 1.00 92.19 128 GLU A N 1
ATOM 990 C CA . GLU A 1 128 ? 4.269 16.230 18.124 1.00 92.19 128 GLU A CA 1
ATOM 991 C C . GLU A 1 128 ? 2.823 16.665 18.402 1.00 92.19 128 GLU A C 1
ATOM 993 O O . GLU A 1 128 ? 1.987 15.853 18.801 1.00 92.19 128 GLU A O 1
ATOM 998 N N . GLU A 1 129 ? 2.492 17.929 18.122 1.00 94.88 129 GLU A N 1
ATOM 999 C CA . GLU A 1 129 ? 1.127 18.448 18.265 1.00 94.88 129 GLU A CA 1
ATOM 1000 C C . GLU A 1 129 ? 0.136 17.753 17.318 1.00 94.88 129 GLU A C 1
ATOM 1002 O O . GLU A 1 129 ? -1.006 17.480 17.700 1.00 94.88 129 GLU A O 1
ATOM 1007 N N . THR A 1 130 ? 0.579 17.385 16.110 1.00 95.50 130 THR A N 1
ATOM 1008 C CA . THR A 1 130 ? -0.229 16.584 15.179 1.00 95.50 130 THR A CA 1
ATOM 1009 C C . THR A 1 130 ? -0.445 15.187 15.750 1.00 95.50 130 THR A C 1
ATOM 1011 O O . THR A 1 130 ? -1.590 14.761 15.888 1.00 95.50 130 THR A O 1
ATOM 1014 N N . MET A 1 131 ? 0.613 14.510 16.206 1.00 95.25 131 MET A N 1
ATOM 1015 C CA . MET A 1 131 ? 0.499 13.182 16.827 1.00 95.25 131 MET A CA 1
ATOM 1016 C C . MET A 1 131 ? -0.434 13.178 18.043 1.00 95.25 131 MET A C 1
ATOM 1018 O O . MET A 1 131 ? -1.284 12.298 18.185 1.00 95.25 131 MET A O 1
ATOM 1022 N N . LYS A 1 132 ? -0.337 14.192 18.908 1.00 96.31 132 LYS A N 1
ATOM 1023 C CA . LYS A 1 132 ? -1.211 14.359 20.076 1.00 96.31 132 LYS A CA 1
ATOM 1024 C C . LYS A 1 132 ? -2.676 14.524 19.675 1.00 96.31 132 LYS A C 1
ATOM 1026 O O . LYS A 1 132 ? -3.558 13.919 20.290 1.00 96.31 132 LYS A O 1
ATOM 1031 N N . ARG A 1 133 ? -2.953 15.326 18.645 1.00 97.56 133 ARG A N 1
ATOM 1032 C CA . ARG A 1 133 ? -4.306 15.527 18.111 1.00 97.56 133 ARG A CA 1
ATOM 1033 C C . ARG A 1 133 ? -4.883 14.235 17.530 1.00 97.56 133 ARG A C 1
ATOM 1035 O O . ARG A 1 133 ? -5.998 13.868 17.897 1.00 97.56 133 ARG A O 1
ATOM 1042 N N . LEU A 1 134 ? -4.112 13.520 16.715 1.00 97.69 134 LEU A N 1
ATOM 1043 C CA . LEU A 1 134 ? -4.520 12.254 16.099 1.00 97.69 134 LEU A CA 1
ATOM 1044 C C . LEU A 1 134 ? -4.759 11.157 17.142 1.00 97.69 134 LEU A C 1
ATOM 1046 O O . LEU A 1 134 ? -5.788 10.483 17.114 1.00 97.69 134 LEU A O 1
ATOM 1050 N N . LYS A 1 135 ? -3.896 11.061 18.160 1.00 97.25 135 LYS A N 1
ATOM 1051 C CA . LYS A 1 135 ? -4.102 10.161 19.304 1.00 97.25 135 LYS A CA 1
ATOM 1052 C C . LYS A 1 135 ? -5.410 10.454 20.041 1.00 97.25 135 LYS A C 1
ATOM 1054 O O . LYS A 1 135 ? -6.126 9.533 20.428 1.00 97.25 135 LYS A O 1
ATOM 1059 N N . ASN A 1 136 ? -5.764 11.729 20.210 1.00 97.69 136 ASN A N 1
ATOM 1060 C CA . ASN A 1 136 ? -7.044 12.111 20.807 1.00 97.69 136 ASN A CA 1
ATOM 1061 C C . ASN A 1 136 ? -8.244 11.750 19.917 1.00 97.69 136 ASN A C 1
ATOM 1063 O O . ASN A 1 136 ? -9.292 11.387 20.453 1.00 97.69 136 ASN A O 1
ATOM 1067 N N . MET A 1 137 ? -8.117 11.835 18.588 1.00 97.12 137 MET A N 1
ATOM 1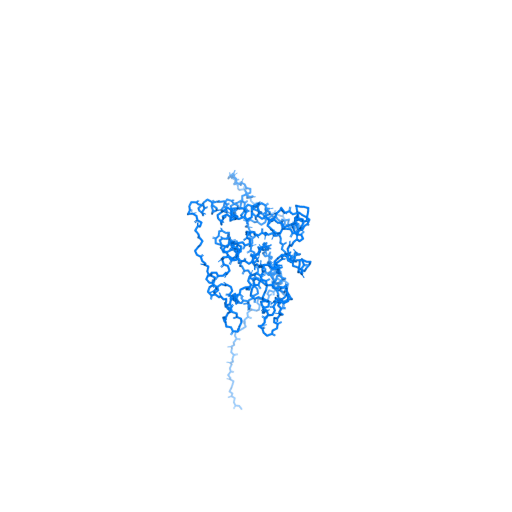068 C CA . MET A 1 137 ? -9.160 11.390 17.651 1.00 97.12 137 MET A CA 1
ATOM 1069 C C . MET A 1 137 ? -9.414 9.885 17.790 1.00 97.12 137 MET A C 1
ATOM 1071 O O . MET A 1 137 ? -10.549 9.479 18.040 1.00 97.12 137 MET A O 1
ATOM 1075 N N . VAL A 1 138 ? -8.356 9.071 17.747 1.00 97.06 138 VAL A N 1
ATOM 1076 C CA . VAL A 1 138 ? -8.454 7.609 17.895 1.00 97.06 138 VAL A CA 1
ATOM 1077 C C . VAL A 1 138 ? -8.953 7.205 19.285 1.00 97.06 138 VAL A C 1
ATOM 1079 O O . VAL A 1 138 ? -9.765 6.285 19.411 1.00 97.06 138 VAL A O 1
ATOM 1082 N N . LYS A 1 139 ? -8.562 7.935 20.340 1.00 96.06 139 LYS A N 1
ATOM 1083 C CA . LYS A 1 139 ? -9.097 7.727 21.693 1.00 96.06 139 LYS A CA 1
ATOM 1084 C C . LYS A 1 139 ? -10.608 7.969 21.750 1.00 96.06 139 LYS A C 1
ATOM 1086 O O . LYS A 1 139 ? -11.324 7.147 22.309 1.00 96.06 139 LYS A O 1
ATOM 1091 N N . LYS A 1 140 ? -11.103 9.069 21.169 1.00 95.56 140 LYS A N 1
ATOM 1092 C CA . LYS A 1 140 ? -12.549 9.362 21.121 1.00 95.56 140 LYS A CA 1
ATOM 1093 C C . LYS A 1 140 ? -13.320 8.284 20.362 1.00 95.56 140 LYS A C 1
ATOM 1095 O O . LYS A 1 140 ? -14.392 7.889 20.809 1.00 95.56 140 LYS A O 1
ATOM 1100 N N . TRP A 1 141 ? -12.771 7.806 19.245 1.00 95.00 141 TRP A N 1
ATOM 1101 C CA . TRP A 1 141 ? -13.346 6.690 18.495 1.00 95.00 141 TRP A CA 1
ATOM 1102 C C . TRP A 1 141 ? -13.393 5.412 19.346 1.00 95.00 141 TRP A C 1
ATOM 1104 O O . TRP A 1 141 ? -14.465 4.841 19.516 1.00 95.00 141 TRP A O 1
ATOM 1114 N N . THR A 1 142 ? -12.283 5.044 19.991 1.00 94.00 142 THR A N 1
ATOM 1115 C CA . THR A 1 142 ? -12.197 3.891 20.909 1.00 94.00 142 THR A CA 1
ATOM 1116 C C . THR A 1 142 ? -13.213 3.974 22.053 1.00 94.00 142 THR A C 1
ATOM 1118 O O . THR A 1 142 ? -13.893 2.996 22.358 1.00 94.00 142 THR A O 1
ATOM 1121 N N . ASP A 1 143 ? -13.346 5.145 22.684 1.00 93.38 143 ASP A N 1
ATOM 1122 C CA . ASP A 1 143 ? -14.276 5.356 23.798 1.00 93.38 143 ASP A CA 1
ATOM 1123 C C . ASP A 1 143 ? -15.748 5.245 23.355 1.00 93.38 143 ASP A C 1
ATOM 1125 O O . ASP A 1 143 ? -16.599 4.871 24.162 1.00 93.38 143 ASP A O 1
ATOM 1129 N N . SER A 1 144 ? -16.053 5.503 22.076 1.00 92.06 144 SER A N 1
ATOM 1130 C CA . SER A 1 144 ? -17.424 5.445 21.553 1.00 92.06 144 SER A CA 1
ATOM 1131 C C . SER A 1 144 ? -18.027 4.034 21.505 1.00 92.06 144 SER A C 1
ATOM 1133 O O . SER A 1 144 ? -19.247 3.906 21.521 1.00 92.06 144 SER A O 1
ATOM 1135 N N . PHE A 1 145 ? -17.206 2.976 21.539 1.00 88.69 145 PHE A N 1
ATOM 1136 C CA . PHE A 1 145 ? -17.678 1.583 21.624 1.00 88.69 145 PHE A CA 1
ATOM 1137 C C . PHE A 1 145 ? -18.181 1.203 23.025 1.00 88.69 145 PHE A C 1
ATOM 1139 O O . PHE A 1 145 ? -18.867 0.199 23.193 1.00 88.69 145 PHE A O 1
ATOM 1146 N N . ARG A 1 146 ? -17.849 1.994 24.053 1.00 82.69 146 ARG A N 1
ATOM 1147 C CA . ARG A 1 146 ? -18.194 1.698 25.455 1.00 82.69 146 ARG A CA 1
ATOM 1148 C C . ARG A 1 146 ? -19.499 2.352 25.911 1.00 82.69 146 ARG A C 1
ATOM 1150 O O . ARG A 1 146 ? -20.013 2.005 26.971 1.00 82.69 146 ARG A O 1
ATOM 1157 N N . THR A 1 147 ? -20.018 3.323 25.161 1.00 61.38 147 THR A N 1
ATOM 1158 C CA . THR A 1 147 ? -21.050 4.258 25.643 1.00 61.38 147 THR A CA 1
ATOM 1159 C C . THR A 1 147 ? -22.504 3.783 25.528 1.00 61.38 147 THR A C 1
ATOM 1161 O O . THR A 1 147 ? -23.391 4.525 25.937 1.00 61.38 147 THR A O 1
ATOM 1164 N N . ASP A 1 148 ? -22.768 2.546 25.095 1.00 54.53 148 ASP A N 1
ATOM 1165 C CA . ASP A 1 148 ? -24.135 1.988 25.011 1.00 54.53 148 ASP A CA 1
ATOM 1166 C C . ASP A 1 148 ? -24.599 1.241 26.281 1.00 54.53 148 ASP A C 1
ATOM 1168 O O . ASP A 1 148 ? -25.621 0.551 26.275 1.00 54.53 148 ASP A O 1
ATOM 1172 N N . ALA A 1 149 ? -23.888 1.365 27.407 1.00 45.44 149 ALA A N 1
ATOM 1173 C CA . ALA A 1 149 ? -24.378 0.837 28.680 1.00 45.44 149 ALA A CA 1
ATOM 1174 C C . ALA A 1 149 ? -25.584 1.674 29.168 1.00 45.44 149 ALA A C 1
ATOM 1176 O O . ALA A 1 149 ? -25.429 2.878 29.396 1.00 45.44 149 ALA A O 1
ATOM 1177 N N . PRO A 1 150 ? -26.785 1.089 29.364 1.00 47.25 150 PRO A N 1
ATOM 1178 C CA . PRO A 1 150 ? -27.911 1.835 29.898 1.00 47.25 150 PRO A CA 1
ATOM 1179 C C . PRO A 1 150 ? -27.562 2.339 31.298 1.00 47.25 150 PRO A C 1
ATOM 1181 O O . PRO A 1 150 ? -27.156 1.585 32.183 1.00 47.25 150 PRO A O 1
ATOM 1184 N N . ASN A 1 151 ? -27.738 3.643 31.472 1.00 42.31 151 ASN A N 1
ATOM 1185 C CA . ASN A 1 151 ? -27.595 4.363 32.722 1.00 42.31 151 ASN A CA 1
ATOM 1186 C C . ASN A 1 151 ? -28.616 3.814 33.742 1.00 42.31 151 ASN A C 1
ATOM 1188 O O . ASN A 1 151 ? -29.739 4.307 33.829 1.00 42.31 151 ASN A O 1
ATOM 1192 N N . MET A 1 152 ? -28.271 2.765 34.498 1.00 42.94 152 MET A N 1
ATOM 1193 C CA . MET A 1 152 ? -29.047 2.362 35.674 1.00 42.94 152 MET A CA 1
ATOM 1194 C C . MET A 1 152 ? -28.727 3.312 36.828 1.00 42.94 152 MET A C 1
ATOM 1196 O O . MET A 1 152 ? -27.988 2.990 37.757 1.00 42.94 152 MET A O 1
ATOM 1200 N N . SER A 1 153 ? -29.307 4.509 36.774 1.00 45.78 153 SER A N 1
ATOM 1201 C CA . SER A 1 153 ? -29.437 5.358 37.949 1.00 45.78 153 SER A CA 1
ATOM 1202 C C . SER A 1 153 ? -30.565 4.832 38.847 1.00 45.78 153 SER A C 1
ATOM 1204 O O . SER A 1 153 ? -31.738 4.917 38.496 1.00 45.78 153 SER A O 1
ATOM 1206 N N . SER A 1 154 ? -30.163 4.319 40.012 1.00 44.28 154 SER A N 1
ATOM 1207 C CA . SER A 1 154 ? -30.827 4.393 41.326 1.00 44.28 154 SER A CA 1
ATOM 1208 C C . SER A 1 154 ? -32.320 4.045 41.466 1.00 44.28 154 SER A C 1
ATOM 1210 O O . SER A 1 154 ? -33.193 4.825 41.097 1.00 44.28 154 SER A O 1
ATOM 1212 N N . SER A 1 155 ? -32.622 3.012 42.259 1.00 38.38 155 SER A N 1
ATOM 1213 C CA . SER A 1 155 ? -33.334 3.214 43.537 1.00 38.38 155 SER A CA 1
ATOM 1214 C C . SER A 1 155 ? -33.333 1.952 44.408 1.00 38.38 155 SER A C 1
ATOM 1216 O O . SER A 1 155 ? -33.584 0.835 43.970 1.00 38.38 155 SER A O 1
ATOM 1218 N N . SER A 1 156 ? -33.005 2.170 45.675 1.00 42.16 156 SER A N 1
ATOM 1219 C CA . SER A 1 156 ? -33.086 1.254 46.806 1.00 42.16 156 SER A CA 1
ATOM 1220 C C . SER A 1 156 ? -34.515 1.148 47.355 1.00 42.16 156 SER A C 1
ATOM 1222 O O . SER A 1 156 ? -35.135 2.186 47.575 1.00 42.16 156 SER A O 1
ATOM 1224 N N . SER A 1 157 ? -34.989 -0.068 47.654 1.00 38.03 157 SER A N 1
ATOM 1225 C CA . SER A 1 157 ? -35.848 -0.476 48.805 1.00 38.03 157 SER A CA 1
ATOM 1226 C C . SER A 1 157 ? -36.470 -1.857 48.498 1.00 38.03 157 SER A C 1
ATOM 1228 O O . SER A 1 157 ? -37.109 -2.046 47.475 1.00 38.03 157 SER A O 1
ATOM 1230 N N . SER A 1 158 ? -36.003 -2.930 49.144 1.00 38.31 158 SER A N 1
ATOM 1231 C CA . SER A 1 158 ? -36.508 -3.558 50.386 1.00 38.31 158 SER A CA 1
ATOM 1232 C C . SER A 1 158 ? -37.544 -4.689 50.180 1.00 38.31 158 SER A C 1
ATOM 1234 O O . SER A 1 158 ? -38.701 -4.433 49.873 1.00 38.31 158 SER A O 1
ATOM 1236 N N . SER A 1 159 ? -37.086 -5.919 50.470 1.00 37.66 159 SER A N 1
ATOM 1237 C CA . SER A 1 159 ? -37.768 -7.073 51.112 1.00 37.66 159 SER A CA 1
ATOM 1238 C C . SER A 1 159 ? -39.073 -7.668 50.542 1.00 37.66 159 SER A C 1
ATOM 1240 O O . SER A 1 159 ? -40.149 -7.116 50.753 1.00 37.66 159 SER A O 1
ATOM 1242 N N . SER A 1 160 ? -39.007 -8.899 50.002 1.00 35.34 160 SER A N 1
ATOM 1243 C CA . SER A 1 160 ? -39.360 -10.172 50.695 1.00 35.34 160 SER A CA 1
ATOM 1244 C C . SER A 1 160 ? -39.489 -11.357 49.707 1.00 35.34 160 SER A C 1
ATOM 1246 O O . SER A 1 160 ? -39.854 -11.129 48.555 1.00 35.34 160 SER A O 1
ATOM 1248 N N . PRO A 1 161 ? -39.223 -12.616 50.122 1.00 40.31 161 PRO A N 1
ATOM 1249 C CA . PRO A 1 161 ? -39.186 -13.773 49.224 1.00 40.31 161 PRO A CA 1
ATOM 1250 C C . PRO A 1 161 ? -40.540 -14.494 49.122 1.00 40.31 161 PRO A C 1
ATOM 1252 O O . PRO A 1 161 ? -41.230 -14.685 50.126 1.00 40.31 161 PRO A O 1
ATOM 1255 N N . ARG A 1 162 ? -40.894 -14.944 47.913 1.00 35.56 162 ARG A N 1
ATOM 1256 C CA . ARG A 1 162 ? -41.877 -16.012 47.679 1.00 35.56 162 ARG A CA 1
ATOM 1257 C C . ARG A 1 162 ? -41.354 -16.941 46.586 1.00 35.56 162 ARG A C 1
ATOM 1259 O O . ARG A 1 162 ? -40.967 -16.474 45.519 1.00 35.56 162 ARG A O 1
ATOM 1266 N N . GLU A 1 163 ? -41.316 -18.225 46.918 1.00 40.31 163 GLU A N 1
ATOM 1267 C CA . GLU A 1 163 ? -41.071 -19.354 46.023 1.00 40.31 163 GLU A CA 1
ATOM 1268 C C . GLU A 1 163 ? -42.267 -19.537 45.078 1.00 40.31 163 GLU A C 1
ATOM 1270 O O . GLU A 1 163 ? -43.405 -19.348 45.507 1.00 40.31 163 GLU A O 1
ATOM 1275 N N . ASP A 1 164 ? -41.996 -19.835 43.801 1.00 37.66 164 ASP A N 1
ATOM 1276 C CA . ASP A 1 164 ? -42.622 -20.921 43.023 1.00 37.66 164 ASP A CA 1
ATOM 1277 C C . ASP A 1 164 ? -42.354 -20.767 41.510 1.00 37.66 164 ASP A C 1
ATOM 1279 O O . ASP A 1 164 ? -42.622 -19.724 40.914 1.00 37.66 164 ASP A O 1
ATOM 1283 N N . GLY A 1 165 ? -41.922 -21.864 40.874 1.00 34.59 165 GLY A N 1
ATOM 1284 C CA . GLY A 1 165 ? -42.296 -22.184 39.489 1.00 34.59 165 GLY A CA 1
ATOM 1285 C C . GLY A 1 165 ? -41.281 -21.897 38.378 1.00 34.59 165 GLY A C 1
ATOM 1286 O O . GLY A 1 165 ? -41.457 -20.974 37.587 1.00 34.59 165 GLY A O 1
ATOM 1287 N N . GLU A 1 166 ? -40.285 -22.772 38.235 1.00 36.03 166 GLU A N 1
ATOM 1288 C CA . GLU A 1 166 ? -39.398 -22.870 37.069 1.00 36.03 166 GLU A CA 1
ATOM 1289 C C . GLU A 1 166 ? -40.164 -23.207 35.774 1.00 36.03 166 GLU A C 1
ATOM 1291 O O . GLU A 1 166 ? -40.702 -24.306 35.631 1.00 36.03 166 GLU A O 1
ATOM 1296 N N . ARG A 1 167 ? -40.147 -22.286 34.799 1.00 38.47 167 ARG A N 1
ATOM 1297 C CA . ARG A 1 167 ? -40.124 -22.560 33.345 1.00 38.47 167 ARG A CA 1
ATOM 1298 C C . ARG A 1 167 ? -39.446 -21.388 32.630 1.00 38.47 167 ARG A C 1
ATOM 1300 O O . ARG A 1 167 ? -40.115 -20.474 32.151 1.00 38.47 167 ARG A O 1
ATOM 1307 N N . GLU A 1 168 ? -38.119 -21.410 32.546 1.00 34.69 168 GLU A N 1
ATOM 1308 C CA . GLU A 1 168 ? -37.381 -20.499 31.668 1.00 34.69 168 GLU A CA 1
ATOM 1309 C C . GLU A 1 168 ? -37.365 -21.067 30.246 1.00 34.69 168 GLU A C 1
ATOM 1311 O O . GLU A 1 168 ? -36.676 -22.035 29.935 1.00 34.69 168 GLU A O 1
ATOM 1316 N N . GLY A 1 169 ? -38.176 -20.466 29.377 1.00 33.31 169 GLY A N 1
ATOM 1317 C CA . GLY A 1 169 ? -37.998 -20.588 27.938 1.00 33.31 169 GLY A CA 1
ATOM 1318 C C . GLY A 1 169 ? -36.716 -19.872 27.522 1.00 33.31 169 GLY A C 1
ATOM 1319 O O . GLY A 1 169 ? -36.485 -18.728 27.917 1.00 33.31 169 GLY A O 1
ATOM 1320 N N . GLU A 1 170 ? -35.904 -20.553 26.717 1.00 37.25 170 GLU A N 1
ATOM 1321 C CA . GLU A 1 170 ? -34.672 -20.052 26.111 1.00 37.25 170 GLU A CA 1
ATOM 1322 C C . GLU A 1 170 ? -34.906 -18.698 25.422 1.00 37.25 170 GLU A C 1
ATOM 1324 O O . GLU A 1 170 ? -35.394 -18.597 24.292 1.00 37.25 170 GLU A O 1
ATOM 1329 N N . ARG A 1 171 ? -34.536 -17.615 26.110 1.00 35.22 171 ARG A N 1
ATOM 1330 C CA . ARG A 1 171 ? -34.354 -16.309 25.482 1.00 35.22 171 ARG A CA 1
ATOM 1331 C C . ARG A 1 171 ? -33.101 -16.395 24.622 1.00 35.22 171 ARG A C 1
ATOM 1333 O O . ARG A 1 171 ? -31.989 -16.350 25.139 1.00 35.22 171 ARG A O 1
ATOM 1340 N N . LYS A 1 172 ? -33.291 -16.478 23.302 1.00 35.62 172 LYS A N 1
ATOM 1341 C CA . LYS A 1 172 ? -32.255 -16.152 22.315 1.00 35.62 172 LYS A CA 1
ATOM 1342 C C . LYS A 1 172 ? -31.650 -14.801 22.701 1.00 35.62 172 LYS A C 1
ATOM 1344 O O . LYS A 1 172 ? -32.321 -13.774 22.605 1.00 35.62 172 LYS A O 1
ATOM 1349 N N . GLN A 1 173 ? -30.415 -14.806 23.194 1.00 37.44 173 GLN A N 1
ATOM 1350 C CA . GLN A 1 173 ? -29.680 -13.575 23.442 1.00 37.44 173 GLN A CA 1
ATOM 1351 C C . GLN A 1 173 ? -29.384 -12.954 22.077 1.00 37.44 173 GLN A C 1
ATOM 1353 O O . GLN A 1 173 ? -28.565 -13.467 21.318 1.00 37.44 173 GLN A O 1
ATOM 1358 N N . ASN A 1 174 ? -30.089 -11.872 21.745 1.00 36.12 174 ASN A N 1
ATOM 1359 C CA . ASN A 1 174 ? -29.663 -10.981 20.676 1.00 36.12 174 ASN A CA 1
ATOM 1360 C C . ASN A 1 174 ? -28.261 -10.478 21.041 1.00 36.12 174 ASN A C 1
ATOM 1362 O O . ASN A 1 174 ? -28.091 -9.771 22.035 1.00 36.12 174 ASN A O 1
ATOM 1366 N N . LEU A 1 175 ? -27.263 -10.884 20.258 1.00 42.81 175 LEU A N 1
ATOM 1367 C CA . LEU A 1 175 ? -25.891 -10.402 20.355 1.00 42.81 175 LEU A CA 1
ATOM 1368 C C . LEU A 1 175 ? -25.885 -8.920 19.958 1.00 42.81 175 LEU A C 1
ATOM 1370 O O . LEU A 1 175 ? -25.877 -8.591 18.776 1.00 42.81 175 LEU A O 1
ATOM 1374 N N . GLY A 1 176 ? -25.953 -8.028 20.947 1.00 47.62 176 GLY A N 1
ATOM 1375 C CA . GLY A 1 176 ? -25.730 -6.598 20.737 1.00 47.62 176 GLY A CA 1
ATOM 1376 C C . GLY A 1 176 ? -24.305 -6.308 20.233 1.00 47.62 176 GLY A C 1
ATOM 1377 O O . GLY A 1 176 ? -23.438 -7.190 20.316 1.00 47.62 176 GLY A O 1
ATOM 1378 N N . PRO A 1 177 ? -24.050 -5.089 19.720 1.00 55.41 177 PRO A N 1
ATOM 1379 C CA . PRO A 1 177 ? -22.731 -4.688 19.234 1.00 55.41 177 PRO A CA 1
ATOM 1380 C C . PRO A 1 177 ? -21.644 -4.905 20.299 1.00 55.41 177 PRO A C 1
ATOM 1382 O O . PRO A 1 177 ? -21.887 -4.829 21.507 1.00 55.41 177 PRO A O 1
ATOM 1385 N N . SER A 1 178 ? -20.435 -5.240 19.842 1.00 61.50 178 SER A N 1
ATOM 1386 C CA . SER A 1 178 ? -19.260 -5.401 20.705 1.00 61.50 178 SER A CA 1
ATOM 1387 C C . SER A 1 178 ? -18.995 -4.117 21.499 1.00 61.50 178 SER A C 1
ATOM 1389 O O . SER A 1 178 ? -18.924 -3.043 20.915 1.00 61.50 178 SER A O 1
ATOM 1391 N N . GLN A 1 179 ? -18.795 -4.228 22.820 1.00 74.88 179 GLN A N 1
ATOM 1392 C CA . GLN A 1 179 ? -18.443 -3.089 23.688 1.00 74.88 179 GLN A CA 1
ATOM 1393 C C . GLN A 1 179 ? -16.964 -2.659 23.574 1.00 74.88 179 GLN A C 1
ATOM 1395 O O . GLN A 1 179 ? -16.508 -1.757 24.281 1.00 74.88 179 GLN A O 1
ATOM 1400 N N . SER A 1 180 ? -16.188 -3.330 22.720 1.00 84.12 180 SER A N 1
ATOM 1401 C CA . SER A 1 180 ? -14.804 -2.989 22.392 1.00 84.12 180 SER A CA 1
ATOM 1402 C C . SER A 1 180 ? -14.656 -2.793 20.884 1.00 84.12 180 SER A C 1
ATOM 1404 O O . SER A 1 180 ? -15.329 -3.511 20.130 1.00 84.12 180 SER A O 1
ATOM 1406 N N . PRO A 1 181 ? -13.771 -1.877 20.441 1.00 88.94 181 PRO A N 1
ATOM 1407 C CA . PRO A 1 181 ? -13.443 -1.756 19.027 1.00 88.94 181 PRO A CA 1
ATOM 1408 C C . PRO A 1 181 ? -12.928 -3.098 18.485 1.00 88.94 181 PRO A C 1
ATOM 1410 O O . PRO A 1 181 ? -12.352 -3.882 19.251 1.00 88.94 181 PRO A O 1
ATOM 1413 N N . PRO A 1 182 ? -13.145 -3.383 17.191 1.00 91.94 182 PRO A N 1
ATOM 1414 C CA . PRO A 1 182 ? -12.555 -4.550 16.558 1.00 91.94 182 PRO A CA 1
ATOM 1415 C C . PRO A 1 182 ? -11.033 -4.410 16.489 1.00 91.94 182 PRO A C 1
ATOM 1417 O O . PRO A 1 182 ? -10.497 -3.299 16.458 1.00 91.94 182 PRO A O 1
ATOM 1420 N N . ARG A 1 183 ? -10.355 -5.553 16.417 1.00 94.50 183 ARG A N 1
ATOM 1421 C CA . ARG A 1 183 ? -8.934 -5.616 16.072 1.00 94.50 183 ARG A CA 1
ATOM 1422 C C . ARG A 1 183 ? -8.738 -5.132 14.637 1.00 94.50 183 ARG A C 1
ATOM 1424 O O . ARG A 1 183 ? -9.613 -5.350 13.797 1.00 94.50 183 ARG A O 1
ATOM 1431 N N . ILE A 1 184 ? -7.596 -4.515 14.344 1.00 97.12 184 ILE A N 1
ATOM 1432 C CA . ILE A 1 184 ? -7.250 -4.085 12.983 1.00 97.12 184 ILE A CA 1
ATOM 1433 C C . ILE A 1 184 ? -6.035 -4.873 12.487 1.00 97.12 184 ILE A C 1
ATOM 1435 O O . ILE A 1 184 ? -4.992 -4.901 13.138 1.00 97.12 184 ILE A O 1
ATOM 1439 N N . ALA A 1 185 ? -6.164 -5.491 11.318 1.00 97.88 185 ALA A N 1
ATOM 1440 C CA . ALA A 1 185 ? -5.047 -6.039 10.561 1.00 97.88 185 ALA A CA 1
ATOM 1441 C C . ALA A 1 185 ? -4.705 -5.058 9.435 1.00 97.88 185 ALA A C 1
ATOM 1443 O O . ALA A 1 185 ? -5.491 -4.877 8.506 1.00 97.88 185 ALA A O 1
ATOM 1444 N N . LEU A 1 186 ? -3.559 -4.389 9.528 1.00 98.50 186 LEU A N 1
ATOM 1445 C CA . LEU A 1 186 ? -3.059 -3.551 8.441 1.00 98.50 186 LEU A CA 1
ATOM 1446 C C . LEU A 1 186 ? -2.324 -4.441 7.442 1.00 98.50 186 LEU A C 1
ATOM 1448 O O . LEU A 1 186 ? -1.482 -5.236 7.846 1.00 98.50 186 LEU A O 1
ATOM 1452 N N . VAL A 1 187 ? -2.625 -4.302 6.156 1.00 98.44 187 VAL A N 1
ATOM 1453 C CA . VAL A 1 187 ? -1.928 -5.013 5.081 1.00 98.44 187 VAL A CA 1
ATOM 1454 C C . VAL A 1 187 ? -1.214 -3.984 4.223 1.00 98.44 187 VAL A C 1
ATOM 1456 O O . VAL A 1 187 ? -1.866 -3.170 3.576 1.00 98.44 187 VAL A O 1
ATOM 1459 N N . ASP A 1 188 ? 0.111 -3.986 4.263 1.00 97.31 188 ASP A N 1
ATOM 1460 C CA . ASP A 1 188 ? 0.971 -3.028 3.569 1.00 97.31 188 ASP A CA 1
ATOM 1461 C C . ASP A 1 188 ? 1.567 -3.672 2.320 1.00 97.31 188 ASP A C 1
ATOM 1463 O O . ASP A 1 188 ? 2.199 -4.720 2.417 1.00 97.31 188 ASP A O 1
ATOM 1467 N N . GLY A 1 189 ? 1.356 -3.086 1.145 1.00 97.25 189 GLY A N 1
ATOM 1468 C CA . GLY A 1 189 ? 1.881 -3.649 -0.096 1.00 97.25 189 GLY A CA 1
ATOM 1469 C C . GLY A 1 189 ? 1.827 -2.671 -1.252 1.00 97.25 189 GLY A C 1
ATOM 1470 O O . GLY A 1 189 ? 1.059 -1.717 -1.233 1.00 97.25 189 GLY A O 1
ATOM 1471 N N . PHE A 1 190 ? 2.672 -2.831 -2.262 1.00 97.25 190 PHE A N 1
ATOM 1472 C CA . PHE A 1 190 ? 2.665 -1.937 -3.423 1.00 97.25 190 PHE A CA 1
ATOM 1473 C C . PHE A 1 190 ? 1.670 -2.375 -4.503 1.00 97.25 190 PHE A C 1
ATOM 1475 O O . PHE A 1 190 ? 1.287 -1.551 -5.335 1.00 97.25 190 PHE A O 1
ATOM 1482 N N . LEU A 1 191 ? 1.249 -3.643 -4.486 1.00 97.19 191 LEU A N 1
ATOM 1483 C CA . LEU A 1 191 ? 0.497 -4.265 -5.570 1.00 97.19 191 LEU A CA 1
ATOM 1484 C C . LEU A 1 191 ? -0.946 -4.602 -5.194 1.00 97.19 191 LEU A C 1
ATOM 1486 O O . LEU A 1 191 ? -1.701 -5.035 -6.054 1.00 97.19 191 LEU A O 1
ATOM 1490 N N . LEU A 1 192 ? -1.382 -4.356 -3.954 1.00 98.44 192 LEU A N 1
ATOM 1491 C CA . LEU A 1 192 ? -2.661 -4.867 -3.426 1.00 98.44 192 LEU A CA 1
ATOM 1492 C C . LEU A 1 192 ? -3.890 -4.583 -4.315 1.00 98.44 192 LEU A C 1
ATOM 1494 O O . LEU A 1 192 ? -4.862 -5.339 -4.284 1.00 98.44 192 LEU A O 1
ATOM 1498 N N . TYR A 1 193 ? -3.865 -3.489 -5.090 1.00 98.25 193 TYR A N 1
ATOM 1499 C CA . TYR A 1 193 ? -4.937 -3.080 -6.011 1.00 98.25 193 TYR A CA 1
ATOM 1500 C C . TYR A 1 193 ? -4.483 -3.055 -7.476 1.00 98.25 193 TYR A C 1
ATOM 1502 O O . TYR A 1 193 ? -5.169 -2.477 -8.316 1.00 98.25 193 TYR A O 1
ATOM 1510 N N . GLY A 1 194 ? -3.338 -3.646 -7.804 1.00 97.81 194 GLY A N 1
ATOM 1511 C CA . GLY A 1 194 ? -2.846 -3.763 -9.170 1.00 97.81 194 GLY A CA 1
ATOM 1512 C C . GLY A 1 194 ? -3.799 -4.593 -10.024 1.00 97.81 194 GLY A C 1
ATOM 1513 O O . GLY A 1 194 ? -4.410 -5.551 -9.549 1.00 97.81 194 GLY A O 1
ATOM 1514 N N . SER A 1 195 ? -3.962 -4.225 -11.292 1.00 98.19 195 SER A N 1
ATOM 1515 C CA . SER A 1 195 ? -4.864 -4.905 -12.226 1.00 98.19 195 SER A CA 1
ATOM 1516 C C . SER A 1 195 ? -4.576 -6.404 -12.356 1.00 98.19 195 SER A C 1
ATOM 1518 O O . SER A 1 195 ? -5.505 -7.188 -12.535 1.00 98.19 195 SER A O 1
ATOM 1520 N N . SER A 1 196 ? -3.312 -6.789 -12.186 1.00 97.81 196 SER A N 1
ATOM 1521 C CA . SER A 1 196 ? -2.806 -8.158 -12.193 1.00 97.81 196 SER A CA 1
ATOM 1522 C C . SER A 1 196 ? -3.289 -9.028 -11.025 1.00 97.81 196 SER A C 1
ATOM 1524 O O . SER A 1 196 ? -3.313 -10.251 -11.161 1.00 97.81 196 SER A O 1
ATOM 1526 N N . VAL A 1 197 ? -3.694 -8.433 -9.896 1.00 98.00 197 VAL A N 1
ATOM 1527 C CA . VAL A 1 197 ? -4.029 -9.165 -8.656 1.00 98.00 197 VAL A CA 1
ATOM 1528 C C . VAL A 1 197 ? -5.348 -8.743 -8.006 1.00 98.00 197 VAL A C 1
ATOM 1530 O O . VAL A 1 197 ? -5.840 -9.440 -7.117 1.00 98.00 197 VAL A O 1
ATOM 1533 N N . ARG A 1 198 ? -5.957 -7.629 -8.434 1.00 96.06 198 ARG A N 1
ATOM 1534 C CA . ARG A 1 198 ? -7.102 -7.009 -7.744 1.00 96.06 198 ARG A CA 1
ATOM 1535 C C . ARG A 1 198 ? -8.299 -7.948 -7.573 1.00 96.06 198 ARG A C 1
ATOM 1537 O O . ARG A 1 198 ? -8.920 -7.936 -6.517 1.00 96.06 198 ARG A O 1
ATOM 1544 N N . ASP A 1 199 ? -8.611 -8.773 -8.571 1.00 96.56 199 ASP A N 1
ATOM 1545 C CA . ASP A 1 199 ? -9.787 -9.653 -8.518 1.00 96.56 199 ASP A CA 1
ATOM 1546 C C . ASP A 1 199 ? -9.595 -10.763 -7.469 1.00 96.56 199 ASP A C 1
ATOM 1548 O O . ASP A 1 199 ? -10.564 -11.246 -6.886 1.00 96.56 199 ASP A O 1
ATOM 1552 N N . THR A 1 200 ? -8.336 -11.110 -7.182 1.00 98.06 200 THR A N 1
ATOM 1553 C CA . THR A 1 200 ? -7.941 -12.065 -6.144 1.00 98.06 200 THR A CA 1
ATOM 1554 C C . THR A 1 200 ? -7.865 -11.402 -4.769 1.00 98.06 200 THR A C 1
ATOM 1556 O O . THR A 1 200 ? -8.357 -11.967 -3.802 1.00 98.06 200 THR A O 1
ATOM 1559 N N . LEU A 1 201 ? -7.258 -10.214 -4.657 1.00 98.25 201 LEU A N 1
ATOM 1560 C CA . LEU A 1 201 ? -6.925 -9.615 -3.356 1.00 98.25 201 LEU A CA 1
ATOM 1561 C C . LEU A 1 201 ? -8.018 -8.705 -2.780 1.00 98.25 201 LEU A C 1
ATOM 1563 O O . LEU A 1 201 ? -8.252 -8.722 -1.572 1.00 98.25 201 LEU A O 1
ATOM 1567 N N . LEU A 1 202 ? -8.722 -7.923 -3.609 1.00 97.88 202 LEU A N 1
ATOM 1568 C CA . LEU A 1 202 ? -9.726 -6.960 -3.131 1.00 97.88 202 LEU A CA 1
ATOM 1569 C C . LEU A 1 202 ? -10.831 -7.560 -2.240 1.00 97.88 202 LEU A C 1
ATOM 1571 O O . LEU A 1 202 ? -11.248 -6.854 -1.310 1.00 97.88 202 LEU A O 1
ATOM 1575 N N . PRO A 1 203 ? -11.314 -8.802 -2.469 1.00 97.62 203 PRO A N 1
ATOM 1576 C CA . PRO A 1 203 ? -12.314 -9.429 -1.606 1.00 97.62 203 PRO A CA 1
ATOM 1577 C C . PRO A 1 203 ? -11.867 -9.630 -0.153 1.00 97.62 203 PRO A C 1
ATOM 1579 O O . PRO A 1 203 ? -12.721 -9.777 0.716 1.00 97.62 203 PRO A O 1
ATOM 1582 N N . HIS A 1 204 ? -10.560 -9.618 0.129 1.00 97.94 204 HIS A N 1
ATOM 1583 C CA . HIS A 1 204 ? -10.028 -9.852 1.472 1.00 97.94 204 HIS A CA 1
ATOM 1584 C C . HIS A 1 204 ? -9.914 -8.583 2.330 1.00 97.94 204 HIS A C 1
ATOM 1586 O O . HIS A 1 204 ? -9.641 -8.704 3.522 1.00 97.94 204 HIS A O 1
ATOM 1592 N N . PHE A 1 205 ? -10.109 -7.386 1.764 1.00 98.38 205 PHE A N 1
ATOM 1593 C CA . PHE A 1 205 ? -9.961 -6.115 2.486 1.00 98.38 205 PHE A CA 1
ATOM 1594 C C . PHE A 1 205 ? -11.314 -5.476 2.802 1.00 98.38 205 PHE A C 1
ATOM 1596 O O . PHE A 1 205 ? -12.100 -5.213 1.891 1.00 98.38 205 PHE A O 1
ATOM 1603 N N . ASP A 1 206 ? -11.543 -5.102 4.056 1.00 97.62 206 ASP A N 1
ATOM 1604 C CA . ASP A 1 206 ? -12.724 -4.335 4.468 1.00 97.62 206 ASP A CA 1
ATOM 1605 C C . ASP A 1 206 ? -12.585 -2.852 4.101 1.00 97.62 206 ASP A C 1
ATOM 1607 O O . ASP A 1 206 ? -13.541 -2.205 3.674 1.00 97.62 206 ASP A O 1
ATOM 1611 N N . ILE A 1 207 ? -11.368 -2.312 4.225 1.00 98.56 207 ILE A N 1
ATOM 1612 C CA . ILE A 1 207 ? -11.032 -0.922 3.893 1.00 98.56 207 ILE A CA 1
ATOM 1613 C C . ILE A 1 207 ? -9.829 -0.925 2.962 1.00 98.56 207 ILE A C 1
ATOM 1615 O O . ILE A 1 207 ? -8.850 -1.623 3.213 1.00 98.56 207 ILE A O 1
ATOM 1619 N N . LYS A 1 208 ? -9.894 -0.132 1.892 1.00 98.69 208 LYS A N 1
ATOM 1620 C CA . LYS A 1 208 ? -8.862 -0.094 0.856 1.00 98.69 208 LYS A CA 1
ATOM 1621 C C . LYS A 1 208 ? -8.307 1.319 0.714 1.00 98.69 208 LYS A C 1
ATOM 1623 O O . LYS A 1 208 ? -8.963 2.173 0.127 1.00 98.69 208 LYS A O 1
ATOM 1628 N N . LEU A 1 209 ? -7.126 1.587 1.262 1.00 98.75 209 LEU A N 1
ATOM 1629 C CA . LEU A 1 209 ? -6.439 2.880 1.175 1.00 98.75 209 LEU A CA 1
ATOM 1630 C C . LEU A 1 209 ? -5.364 2.836 0.084 1.00 98.75 209 LEU A C 1
ATOM 1632 O O . LEU A 1 209 ? -4.531 1.936 0.100 1.00 98.75 209 LEU A O 1
ATOM 1636 N N . LEU A 1 210 ? -5.357 3.791 -0.848 1.00 98.31 210 LEU A N 1
ATOM 1637 C CA . LEU A 1 210 ? -4.318 3.962 -1.869 1.00 98.31 210 LEU A CA 1
ATOM 1638 C C . LEU A 1 210 ? -3.589 5.292 -1.651 1.00 98.31 210 LEU A C 1
ATOM 1640 O O . LEU A 1 210 ? -4.145 6.371 -1.868 1.00 98.31 210 LEU A O 1
ATOM 1644 N N . THR A 1 211 ? -2.330 5.194 -1.242 1.00 97.06 211 THR A N 1
ATOM 1645 C CA . THR A 1 211 ? -1.402 6.319 -1.105 1.00 97.06 211 THR A CA 1
ATOM 1646 C C . THR A 1 211 ? -0.786 6.681 -2.452 1.00 97.06 211 THR A C 1
ATOM 1648 O O . THR A 1 211 ? -0.599 5.824 -3.318 1.00 97.06 211 THR A O 1
ATOM 1651 N N . ARG A 1 212 ? -0.448 7.959 -2.632 1.00 95.62 212 ARG A N 1
ATOM 1652 C CA . ARG A 1 212 ? 0.171 8.467 -3.858 1.00 95.62 212 ARG A CA 1
ATOM 1653 C C . ARG A 1 212 ? 1.429 9.269 -3.546 1.00 95.62 212 ARG A C 1
ATOM 1655 O O . ARG A 1 212 ? 1.579 9.802 -2.449 1.00 95.62 212 ARG A O 1
ATOM 1662 N N . ALA A 1 213 ? 2.320 9.322 -4.527 1.00 95.88 213 ALA A N 1
ATOM 1663 C CA . ALA A 1 213 ? 3.477 10.204 -4.572 1.00 95.88 213 ALA A CA 1
ATOM 1664 C C . ALA A 1 213 ? 3.783 10.530 -6.041 1.00 95.88 213 ALA A C 1
ATOM 1666 O O . ALA A 1 213 ? 3.562 9.668 -6.900 1.00 95.88 213 ALA A O 1
ATOM 1667 N N . PRO A 1 214 ? 4.306 11.730 -6.348 1.00 97.44 214 PRO A N 1
ATOM 1668 C CA . PRO A 1 214 ? 4.758 12.037 -7.694 1.00 97.44 214 PRO A CA 1
ATOM 1669 C C . PRO A 1 214 ? 5.999 11.210 -8.042 1.00 97.44 214 PRO A C 1
ATOM 1671 O O . PRO A 1 214 ? 6.805 10.882 -7.159 1.00 97.44 214 PRO A O 1
ATOM 1674 N N . TYR A 1 215 ? 6.184 10.932 -9.332 1.00 98.06 215 TYR A N 1
ATOM 1675 C CA . TYR A 1 215 ? 7.287 10.137 -9.872 1.00 98.06 215 TYR A CA 1
ATOM 1676 C C . TYR A 1 215 ? 8.637 10.573 -9.306 1.00 98.06 215 TYR A C 1
ATOM 1678 O O . TYR A 1 215 ? 9.399 9.777 -8.758 1.00 98.06 215 TYR A O 1
ATOM 1686 N N . SER A 1 216 ? 8.897 11.879 -9.376 1.00 97.38 216 SER A N 1
ATOM 1687 C CA . SER A 1 216 ? 10.152 12.489 -8.943 1.00 97.38 216 SER A CA 1
ATOM 1688 C C . SER A 1 216 ? 10.477 12.206 -7.475 1.00 97.38 216 SER A C 1
ATOM 1690 O O . SER A 1 216 ? 11.638 11.978 -7.137 1.00 97.38 216 SER A O 1
ATOM 1692 N N . ARG A 1 217 ? 9.467 12.169 -6.595 1.00 94.75 217 ARG A N 1
ATOM 1693 C CA . ARG A 1 217 ? 9.658 11.847 -5.177 1.00 94.75 217 ARG A CA 1
ATOM 1694 C C . ARG A 1 217 ? 9.800 10.362 -4.923 1.00 94.75 217 ARG A C 1
ATOM 1696 O O . ARG A 1 217 ? 10.661 9.989 -4.129 1.00 94.75 217 ARG A O 1
ATOM 1703 N N . ALA A 1 218 ? 8.976 9.536 -5.563 1.00 95.00 218 ALA A N 1
ATOM 1704 C CA . ALA A 1 218 ? 9.092 8.086 -5.452 1.00 95.00 218 ALA A CA 1
ATOM 1705 C C . ALA A 1 218 ? 10.495 7.629 -5.884 1.00 95.00 218 ALA A C 1
ATOM 1707 O O . ALA A 1 218 ? 11.165 6.918 -5.132 1.00 95.00 218 ALA A O 1
ATOM 1708 N N . LYS A 1 219 ? 10.979 8.153 -7.019 1.00 96.56 219 LYS A N 1
ATOM 1709 C CA . LYS A 1 219 ? 12.331 7.932 -7.535 1.00 96.56 219 LYS A CA 1
ATOM 1710 C C . LYS A 1 219 ? 13.410 8.388 -6.566 1.00 96.56 219 LYS A C 1
ATOM 1712 O O . LYS A 1 219 ? 14.184 7.557 -6.106 1.00 96.56 219 LYS A O 1
ATOM 1717 N N . ALA A 1 220 ? 13.409 9.666 -6.182 1.00 94.94 220 ALA A N 1
ATOM 1718 C CA . ALA A 1 220 ? 14.434 10.207 -5.290 1.00 94.94 220 ALA A CA 1
ATOM 1719 C C . ALA A 1 220 ? 14.517 9.443 -3.957 1.00 94.94 220 ALA A C 1
ATOM 1721 O O . ALA A 1 220 ? 15.601 9.244 -3.420 1.00 94.94 220 ALA A O 1
ATOM 1722 N N . ARG A 1 221 ? 13.377 8.992 -3.419 1.00 92.25 221 ARG A N 1
ATOM 1723 C CA . ARG A 1 221 ? 13.337 8.185 -2.192 1.00 92.25 221 ARG A CA 1
ATOM 1724 C C . ARG A 1 221 ? 13.820 6.752 -2.404 1.00 92.25 221 ARG A C 1
ATOM 1726 O O . ARG A 1 221 ? 14.455 6.219 -1.503 1.00 92.25 221 ARG A O 1
ATOM 1733 N N . ARG A 1 222 ? 13.494 6.117 -3.537 1.00 92.94 222 ARG A N 1
ATOM 1734 C CA . ARG A 1 222 ? 13.946 4.752 -3.858 1.00 92.94 222 ARG A CA 1
ATOM 1735 C C . ARG A 1 222 ? 15.461 4.728 -4.074 1.00 92.94 222 ARG A C 1
ATOM 1737 O O . ARG A 1 222 ? 16.137 3.937 -3.434 1.00 92.94 222 ARG A O 1
ATOM 1744 N N . GLU A 1 223 ? 15.984 5.646 -4.882 1.00 93.69 223 GLU A N 1
ATOM 1745 C CA . GLU A 1 223 ? 17.421 5.755 -5.179 1.00 93.69 223 GLU A CA 1
ATOM 1746 C C . GLU A 1 223 ? 18.263 6.150 -3.955 1.00 93.69 223 GLU A C 1
ATOM 1748 O O . GLU A 1 223 ? 19.462 5.903 -3.923 1.00 93.69 223 GLU A O 1
ATOM 1753 N N . ALA A 1 224 ? 17.651 6.762 -2.936 1.00 90.94 224 ALA A N 1
ATOM 1754 C CA . ALA A 1 224 ? 18.321 7.092 -1.680 1.00 90.94 224 ALA A CA 1
ATOM 1755 C C . ALA A 1 224 ? 18.356 5.933 -0.666 1.00 90.94 224 ALA A C 1
ATOM 1757 O O . ALA A 1 224 ? 18.948 6.097 0.405 1.00 90.94 224 ALA A O 1
ATOM 1758 N N . ARG A 1 225 ? 17.706 4.791 -0.941 1.00 86.75 225 ARG A N 1
ATOM 1759 C CA . ARG A 1 225 ? 17.778 3.626 -0.046 1.00 86.75 225 ARG A CA 1
ATOM 1760 C C . ARG A 1 225 ? 19.135 2.948 -0.198 1.00 86.75 225 ARG A C 1
ATOM 1762 O O . ARG A 1 225 ? 19.637 2.803 -1.304 1.00 86.75 225 ARG A O 1
ATOM 1769 N N . SER A 1 226 ? 19.704 2.503 0.918 1.00 82.94 226 SER A N 1
ATOM 1770 C CA . SER A 1 226 ? 20.960 1.743 0.931 1.00 82.94 226 SER A CA 1
ATOM 1771 C C . SER A 1 226 ? 20.822 0.347 0.318 1.00 82.94 226 SER A C 1
ATOM 1773 O O . SER A 1 226 ? 21.831 -0.238 -0.057 1.00 82.94 226 SER A O 1
ATOM 1775 N N . GLY A 1 227 ? 19.597 -0.182 0.252 1.00 85.44 227 GLY A N 1
ATOM 1776 C CA . GLY A 1 227 ? 19.240 -1.486 -0.301 1.00 85.44 227 GLY A CA 1
ATOM 1777 C C . GLY A 1 227 ? 18.123 -2.153 0.506 1.00 85.44 227 GLY A C 1
ATOM 1778 O O . GLY A 1 227 ? 17.464 -1.499 1.320 1.00 85.44 227 GLY A O 1
ATOM 1779 N N . TYR A 1 228 ? 17.897 -3.440 0.256 1.00 84.56 228 TYR A N 1
ATOM 1780 C CA . TYR A 1 228 ? 16.772 -4.230 0.757 1.00 84.56 228 TYR A CA 1
ATOM 1781 C C . TYR A 1 228 ? 17.272 -5.572 1.275 1.00 84.56 228 TYR A C 1
ATOM 1783 O O . TYR A 1 228 ? 18.081 -6.227 0.618 1.00 84.56 228 TYR A O 1
ATOM 1791 N N . VAL A 1 229 ? 16.771 -6.005 2.430 1.00 83.12 229 VAL A N 1
ATOM 1792 C CA . VAL A 1 229 ? 16.997 -7.373 2.909 1.00 83.12 229 VAL A CA 1
ATOM 1793 C C . VAL A 1 229 ? 16.105 -8.331 2.116 1.00 83.12 229 VAL A C 1
ATOM 1795 O O . VAL A 1 229 ? 14.891 -8.145 2.063 1.00 83.12 229 VAL A O 1
ATOM 1798 N N . THR A 1 230 ? 16.700 -9.356 1.506 1.00 83.75 230 THR A N 1
ATOM 1799 C CA . THR A 1 230 ? 16.001 -10.396 0.731 1.00 83.75 230 THR A CA 1
ATOM 1800 C C . THR A 1 230 ? 16.130 -11.765 1.404 1.00 83.75 230 THR A C 1
ATOM 1802 O O . THR A 1 230 ? 16.776 -11.905 2.444 1.00 83.75 230 THR A O 1
ATOM 1805 N N . LEU A 1 231 ? 15.510 -12.800 0.823 1.00 80.19 231 LEU A N 1
ATOM 1806 C CA . LEU A 1 231 ? 15.663 -14.184 1.288 1.00 80.19 231 LEU A CA 1
ATOM 1807 C C . LEU A 1 231 ? 17.122 -14.665 1.186 1.00 80.19 231 LEU A C 1
ATOM 1809 O O . LEU A 1 231 ? 17.585 -15.427 2.034 1.00 80.19 231 LEU A O 1
ATOM 1813 N N . GLU A 1 232 ? 17.839 -14.211 0.160 1.00 82.75 232 GLU A N 1
ATOM 1814 C CA . GLU A 1 232 ? 19.189 -14.652 -0.193 1.00 82.75 232 GLU A CA 1
ATOM 1815 C C . GLU A 1 232 ? 20.291 -13.704 0.303 1.00 82.75 232 GLU A C 1
ATOM 1817 O O . GLU A 1 232 ? 21.477 -14.034 0.213 1.00 82.75 232 GLU A O 1
ATOM 1822 N N . GLY A 1 233 ? 19.930 -12.540 0.847 1.00 84.94 233 GLY A N 1
ATOM 1823 C CA . GLY A 1 233 ? 20.883 -11.594 1.413 1.00 84.94 233 GLY A CA 1
ATOM 1824 C C . GLY A 1 233 ? 20.431 -10.146 1.292 1.00 84.94 233 GLY A C 1
ATOM 1825 O O . GLY A 1 233 ? 19.523 -9.709 1.995 1.00 84.94 233 GLY A O 1
ATOM 1826 N N . PHE A 1 234 ? 21.135 -9.377 0.465 1.00 87.62 234 PHE A N 1
ATOM 1827 C CA . PHE A 1 234 ? 20.949 -7.936 0.340 1.00 87.62 234 PHE A CA 1
ATOM 1828 C C . PHE A 1 234 ? 20.905 -7.531 -1.132 1.00 87.62 234 PHE A C 1
ATOM 1830 O O . PHE A 1 234 ? 21.812 -7.871 -1.893 1.00 87.62 234 PHE A O 1
ATOM 1837 N N . TRP A 1 235 ? 19.869 -6.790 -1.511 1.00 89.44 235 TRP A N 1
ATOM 1838 C CA . TRP A 1 235 ? 19.667 -6.259 -2.853 1.00 89.44 235 TRP A CA 1
ATOM 1839 C C . TRP A 1 235 ? 19.873 -4.745 -2.873 1.00 89.44 235 TRP A C 1
ATOM 1841 O O . TRP A 1 235 ? 19.330 -4.028 -2.036 1.00 89.44 235 TRP A O 1
ATOM 1851 N N . GLU A 1 236 ? 20.612 -4.249 -3.860 1.00 92.94 236 GLU A N 1
ATOM 1852 C CA . GLU A 1 236 ? 20.739 -2.822 -4.153 1.00 92.94 236 GLU A CA 1
ATOM 1853 C C . GLU A 1 236 ? 20.228 -2.580 -5.574 1.00 92.94 236 GLU A C 1
ATOM 1855 O O . GLU A 1 236 ? 20.602 -3.298 -6.506 1.00 92.94 236 GLU A O 1
ATOM 1860 N N . ASP A 1 237 ? 19.351 -1.589 -5.738 1.00 94.38 237 ASP A N 1
ATOM 1861 C CA . ASP A 1 237 ? 18.777 -1.279 -7.044 1.00 94.38 237 ASP A CA 1
ATOM 1862 C C . ASP A 1 237 ? 19.891 -0.847 -8.021 1.00 94.38 237 ASP A C 1
ATOM 1864 O O . ASP A 1 237 ? 20.639 0.091 -7.729 1.00 94.38 237 ASP A O 1
ATOM 1868 N N . PRO A 1 238 ? 20.016 -1.479 -9.204 1.00 95.06 238 PRO A N 1
ATOM 1869 C CA . PRO A 1 238 ? 20.999 -1.059 -10.192 1.00 95.06 238 PRO A CA 1
ATOM 1870 C C . PRO A 1 238 ? 20.653 0.324 -10.780 1.00 95.06 238 PRO A C 1
ATOM 1872 O O . PRO A 1 238 ? 19.496 0.753 -10.753 1.00 95.06 238 PRO A O 1
ATOM 1875 N N . PRO A 1 239 ? 21.626 1.041 -11.376 1.00 94.56 239 PRO A N 1
ATOM 1876 C CA . PRO A 1 239 ? 21.353 2.315 -12.037 1.00 94.56 239 PRO A CA 1
ATOM 1877 C C . PRO A 1 239 ? 20.235 2.194 -13.083 1.00 94.56 239 PRO A C 1
ATOM 1879 O O . PRO A 1 239 ? 20.283 1.307 -13.931 1.00 94.56 239 PRO A O 1
ATOM 1882 N N . GLY A 1 240 ? 19.250 3.096 -13.033 1.00 95.50 240 GLY A N 1
ATOM 1883 C CA . GLY A 1 240 ? 18.096 3.102 -13.946 1.00 95.50 240 GLY A CA 1
ATOM 1884 C C . GLY A 1 240 ? 16.917 2.223 -13.512 1.00 95.50 240 GLY A C 1
ATOM 1885 O O . GLY A 1 240 ? 15.848 2.325 -14.105 1.00 95.50 240 GLY A O 1
ATOM 1886 N N . TYR A 1 241 ? 17.045 1.432 -12.438 1.00 97.62 241 TYR A N 1
ATOM 1887 C CA . TYR A 1 241 ? 16.012 0.477 -12.010 1.00 97.62 241 TYR A CA 1
ATOM 1888 C C . TYR A 1 241 ? 14.623 1.103 -11.801 1.00 97.62 241 TYR A C 1
ATOM 1890 O O . TYR A 1 241 ? 13.603 0.496 -12.132 1.00 97.62 241 TYR A O 1
ATOM 1898 N N . VAL A 1 242 ? 14.560 2.345 -11.304 1.00 97.44 242 VAL A N 1
ATOM 1899 C CA . VAL A 1 242 ? 13.278 3.041 -11.128 1.00 97.44 242 VAL A CA 1
ATOM 1900 C C . VAL A 1 242 ? 12.605 3.363 -12.460 1.00 97.44 242 VAL A C 1
ATOM 1902 O O . VAL A 1 242 ? 11.399 3.148 -12.595 1.00 97.44 242 VAL A O 1
ATOM 1905 N N . ASP A 1 243 ? 13.369 3.892 -13.418 1.00 98.25 243 ASP A N 1
ATOM 1906 C CA . ASP A 1 243 ? 12.863 4.272 -14.739 1.00 98.25 243 ASP A CA 1
ATOM 1907 C C . ASP A 1 243 ? 12.489 3.035 -15.568 1.00 98.25 243 ASP A C 1
ATOM 1909 O O . ASP A 1 243 ? 11.505 3.067 -16.305 1.00 98.25 243 ASP A O 1
ATOM 1913 N N . ASP A 1 244 ? 13.261 1.955 -15.430 1.00 98.19 244 ASP A N 1
ATOM 1914 C CA . ASP A 1 244 ? 13.180 0.778 -16.296 1.00 98.19 244 ASP A CA 1
ATOM 1915 C C . ASP A 1 244 ? 12.226 -0.311 -15.772 1.00 98.19 244 ASP A C 1
ATOM 1917 O O . ASP A 1 244 ? 11.666 -1.075 -16.565 1.00 98.19 244 ASP A O 1
ATOM 1921 N N . VAL A 1 245 ? 12.019 -0.388 -14.450 1.00 98.31 245 VAL A N 1
ATOM 1922 C CA . VAL A 1 245 ? 11.248 -1.464 -13.797 1.00 98.31 245 VAL A CA 1
ATOM 1923 C C . VAL A 1 245 ? 10.163 -0.912 -12.873 1.00 98.31 245 VAL A C 1
ATOM 1925 O O . VAL A 1 245 ? 8.976 -1.061 -13.173 1.00 98.31 245 VAL A O 1
ATOM 1928 N N . VAL A 1 246 ? 10.550 -0.234 -11.786 1.00 97.81 246 VAL A N 1
ATOM 1929 C CA . VAL A 1 246 ? 9.642 0.119 -10.672 1.00 97.81 246 VAL A CA 1
ATOM 1930 C C . VAL A 1 246 ? 8.465 0.975 -11.136 1.00 97.81 246 VAL A C 1
ATOM 1932 O O . VAL A 1 246 ? 7.302 0.643 -10.898 1.00 97.81 246 VAL A O 1
ATOM 1935 N N . TRP A 1 247 ? 8.747 2.112 -11.780 1.00 98.25 247 TRP A N 1
ATOM 1936 C CA . TRP A 1 247 ? 7.695 3.044 -12.172 1.00 98.25 247 TRP A CA 1
ATOM 1937 C C . TRP A 1 247 ? 6.836 2.518 -13.324 1.00 98.25 247 TRP A C 1
ATOM 1939 O O . TRP A 1 247 ? 5.611 2.591 -13.198 1.00 98.25 247 TRP A O 1
ATOM 1949 N N . PRO A 1 248 ? 7.409 1.938 -14.401 1.00 98.38 248 PRO A N 1
ATOM 1950 C CA . PRO A 1 248 ? 6.613 1.288 -15.434 1.00 98.38 248 PRO A CA 1
ATOM 1951 C C . PRO A 1 248 ? 5.658 0.233 -14.879 1.00 98.38 248 PRO A C 1
ATOM 1953 O O . PRO A 1 248 ? 4.491 0.253 -15.243 1.00 98.38 248 PRO A O 1
ATOM 1956 N N . ASN A 1 249 ? 6.096 -0.633 -13.957 1.00 98.38 249 ASN A N 1
ATOM 1957 C CA . ASN A 1 249 ? 5.198 -1.624 -13.361 1.00 98.38 249 ASN A CA 1
ATOM 1958 C C . ASN A 1 249 ? 4.070 -0.995 -12.541 1.00 98.38 249 ASN A C 1
ATOM 1960 O O . ASN A 1 249 ? 2.919 -1.411 -12.663 1.00 98.38 249 ASN A O 1
ATOM 1964 N N . TYR A 1 250 ? 4.364 0.038 -11.745 1.00 98.38 250 TYR A N 1
ATOM 1965 C CA . TYR A 1 250 ? 3.314 0.760 -11.029 1.00 98.38 250 TYR A CA 1
ATOM 1966 C C . TYR A 1 250 ? 2.279 1.355 -11.994 1.00 98.38 250 TYR A C 1
ATOM 1968 O O . TYR A 1 250 ? 1.077 1.210 -11.760 1.00 98.38 250 TYR A O 1
ATOM 1976 N N . VAL A 1 251 ? 2.735 1.988 -13.080 1.00 98.44 251 VAL A N 1
ATOM 1977 C CA . VAL A 1 251 ? 1.860 2.543 -14.122 1.00 98.44 251 VAL A CA 1
ATOM 1978 C C . VAL A 1 251 ? 1.032 1.440 -14.771 1.00 98.44 251 VAL A C 1
ATOM 1980 O O . VAL A 1 251 ? -0.192 1.554 -14.791 1.00 98.44 251 VAL A O 1
ATOM 1983 N N . ASP A 1 252 ? 1.679 0.374 -15.244 1.00 98.12 252 ASP A N 1
ATOM 1984 C CA . ASP A 1 252 ? 1.036 -0.750 -15.928 1.00 98.12 252 ASP A CA 1
ATOM 1985 C C . ASP A 1 252 ? -0.101 -1.328 -15.073 1.00 98.12 252 ASP A C 1
ATOM 1987 O O . ASP A 1 252 ? -1.212 -1.528 -15.568 1.00 98.12 252 ASP A O 1
ATOM 1991 N N . ASP A 1 253 ? 0.139 -1.513 -13.771 1.00 97.94 253 ASP A N 1
ATOM 1992 C CA . ASP A 1 253 ? -0.838 -2.149 -12.895 1.00 97.94 253 ASP A CA 1
ATOM 1993 C C . ASP A 1 253 ? -1.885 -1.213 -12.289 1.00 97.94 253 ASP A C 1
ATOM 1995 O O . ASP A 1 253 ? -2.962 -1.682 -11.925 1.00 97.94 253 ASP A O 1
ATOM 1999 N N . HIS A 1 254 ? -1.630 0.093 -12.189 1.00 98.44 254 HIS A N 1
ATOM 2000 C CA . HIS A 1 254 ? -2.537 1.020 -11.498 1.00 98.44 254 HIS A CA 1
ATOM 2001 C C . HIS A 1 254 ? -3.189 2.066 -12.405 1.00 98.44 254 HIS A C 1
ATOM 2003 O O . HIS A 1 254 ? -4.146 2.706 -11.967 1.00 98.44 254 HIS A O 1
ATOM 2009 N N . ALA A 1 255 ? -2.758 2.224 -13.664 1.00 98.38 255 ALA A N 1
ATOM 2010 C CA . ALA A 1 255 ? -3.292 3.224 -14.600 1.00 98.38 255 ALA A CA 1
ATOM 2011 C C . ALA A 1 255 ? -4.828 3.212 -14.695 1.00 98.38 255 ALA A C 1
ATOM 2013 O O . ALA A 1 255 ? -5.460 4.261 -14.810 1.00 98.38 255 ALA A O 1
ATOM 2014 N N . TYR A 1 256 ? -5.454 2.039 -14.576 1.00 98.12 256 TYR A N 1
ATOM 2015 C CA . TYR A 1 256 ? -6.908 1.880 -14.652 1.00 98.12 256 TYR A CA 1
ATOM 2016 C C . TYR A 1 256 ? -7.691 2.643 -13.555 1.00 98.12 256 TYR A C 1
ATOM 2018 O O . TYR A 1 256 ? -8.881 2.922 -13.731 1.00 98.12 256 TYR A O 1
ATOM 2026 N N . LEU A 1 257 ? -7.045 2.996 -12.435 1.00 98.12 257 LEU A N 1
ATOM 2027 C CA . LEU A 1 257 ? -7.626 3.794 -11.346 1.00 98.12 257 LEU A CA 1
ATOM 2028 C C . LEU A 1 257 ? -7.602 5.302 -11.628 1.00 98.12 257 LEU A C 1
ATOM 2030 O O . LEU A 1 257 ? -8.176 6.080 -10.859 1.00 98.12 257 LEU A O 1
ATOM 2034 N N . PHE A 1 258 ? -6.978 5.736 -12.723 1.00 98.19 258 PHE A N 1
ATOM 2035 C CA . PHE A 1 258 ? -6.748 7.144 -13.023 1.00 98.19 258 PHE A CA 1
ATOM 2036 C C . PHE A 1 258 ? -7.296 7.544 -14.394 1.00 98.19 258 PHE A C 1
ATOM 2038 O O . PHE A 1 258 ? -7.414 6.748 -15.328 1.00 98.19 258 PHE A O 1
ATOM 2045 N N . ALA A 1 259 ? -7.700 8.806 -14.511 1.00 97.25 259 ALA A N 1
ATOM 2046 C CA . ALA A 1 259 ? -8.232 9.356 -15.745 1.00 97.25 259 ALA A CA 1
ATOM 2047 C C . ALA A 1 259 ? -7.159 9.307 -16.840 1.00 97.25 259 ALA A C 1
ATOM 2049 O O . ALA A 1 259 ? -6.037 9.758 -16.635 1.00 97.25 259 ALA A O 1
ATOM 2050 N N . GLN A 1 260 ? -7.519 8.767 -18.009 1.00 96.94 260 GLN A N 1
ATOM 2051 C CA . GLN A 1 260 ? -6.615 8.611 -19.159 1.00 96.94 260 GLN A CA 1
ATOM 2052 C C . GLN A 1 260 ? -5.373 7.738 -18.883 1.00 96.94 260 GLN A C 1
ATOM 2054 O O . GLN A 1 260 ? -4.443 7.747 -19.682 1.00 96.94 260 GLN A O 1
ATOM 2059 N N . GLY A 1 261 ? -5.355 6.976 -17.784 1.00 97.19 261 GLY A N 1
ATOM 2060 C CA . GLY A 1 261 ? -4.199 6.167 -17.395 1.00 97.19 261 GLY A CA 1
ATOM 2061 C C . GLY A 1 261 ? -3.056 6.948 -16.737 1.00 97.19 261 GLY A C 1
ATOM 2062 O O . GLY A 1 261 ? -2.006 6.370 -16.479 1.00 97.19 261 GLY A O 1
ATOM 2063 N N . ASP A 1 262 ? -3.239 8.239 -16.450 1.00 97.81 262 ASP A N 1
ATOM 2064 C CA . ASP A 1 262 ? -2.212 9.078 -15.829 1.00 97.81 262 ASP A CA 1
ATOM 2065 C C . ASP A 1 262 ? -2.212 8.915 -14.299 1.00 97.81 262 ASP A C 1
ATOM 2067 O O . ASP A 1 262 ? -3.027 9.516 -13.597 1.00 97.81 262 ASP A O 1
ATOM 2071 N N . VAL A 1 263 ? -1.276 8.118 -13.772 1.00 97.44 263 VAL A N 1
ATOM 2072 C CA . VAL A 1 263 ? -1.157 7.832 -12.330 1.00 97.44 263 VAL A CA 1
ATOM 2073 C C . VAL A 1 263 ? -0.798 9.049 -11.467 1.00 97.44 263 VAL A C 1
ATOM 2075 O O . VAL A 1 263 ? -1.041 9.036 -10.254 1.00 97.44 263 VAL A O 1
ATOM 2078 N N . GLU A 1 264 ? -0.266 10.123 -12.056 1.00 97.56 264 GLU A N 1
ATOM 2079 C CA . GLU A 1 264 ? -0.041 11.411 -11.379 1.00 97.56 264 GLU A CA 1
ATOM 2080 C C . GLU A 1 264 ? -1.239 12.361 -11.547 1.00 97.56 264 GLU A C 1
ATOM 2082 O O . GLU A 1 264 ? -1.429 13.289 -10.759 1.00 97.56 264 GLU A O 1
ATOM 2087 N N . GLY A 1 265 ? -2.116 12.074 -12.505 1.00 96.75 265 GLY A N 1
ATOM 2088 C CA . GLY A 1 265 ? -3.294 12.858 -12.843 1.00 96.75 265 GLY A CA 1
ATOM 2089 C C . GLY A 1 265 ? -4.483 12.688 -11.894 1.00 96.75 265 GLY A C 1
ATOM 2090 O O . GLY A 1 265 ? -4.371 12.427 -10.689 1.00 96.75 265 GLY A O 1
ATOM 2091 N N . GLN A 1 266 ? -5.681 12.899 -12.439 1.00 96.69 266 GLN A N 1
ATOM 2092 C CA . GLN A 1 266 ? -6.920 12.811 -11.669 1.00 96.69 266 GLN A CA 1
ATOM 2093 C C . GLN A 1 266 ? -7.319 11.356 -11.426 1.00 96.69 266 GLN A C 1
ATOM 2095 O O . GLN A 1 266 ? -7.285 10.529 -12.333 1.00 96.69 266 GLN A O 1
ATOM 2100 N N . VAL A 1 267 ? -7.791 11.056 -10.217 1.00 97.50 267 VAL A N 1
ATOM 2101 C CA . VAL A 1 267 ? -8.387 9.752 -9.900 1.00 97.50 267 VAL A CA 1
ATOM 2102 C C . VAL A 1 267 ? -9.652 9.546 -10.733 1.00 97.50 267 VAL A C 1
ATOM 2104 O O . VAL A 1 267 ? -10.520 10.424 -10.789 1.00 97.50 267 VAL A O 1
ATOM 2107 N N . ASN A 1 268 ? -9.800 8.364 -11.330 1.00 98.00 268 ASN A N 1
ATOM 2108 C CA . ASN A 1 268 ? -11.065 7.940 -11.908 1.00 98.00 268 ASN A CA 1
ATOM 2109 C C . ASN A 1 268 ? -12.035 7.591 -10.770 1.00 98.00 268 ASN A C 1
ATOM 2111 O O . ASN A 1 268 ? -12.071 6.468 -10.269 1.00 98.00 268 ASN A O 1
ATOM 2115 N N . LYS A 1 269 ? -12.823 8.586 -10.348 1.00 96.38 269 LYS A N 1
ATOM 2116 C CA . LYS A 1 269 ? -13.737 8.468 -9.202 1.00 96.38 269 LYS A CA 1
ATOM 2117 C C . LYS A 1 269 ? -14.770 7.352 -9.363 1.00 96.38 269 LYS A C 1
ATOM 2119 O O . LYS A 1 269 ? -15.164 6.776 -8.356 1.00 96.38 269 LYS A O 1
ATOM 2124 N N . SER A 1 270 ? -15.199 7.052 -10.593 1.00 97.88 270 SER A N 1
ATOM 2125 C CA . SER A 1 270 ? -16.151 5.965 -10.848 1.00 97.88 270 SER A CA 1
ATOM 2126 C C . SER A 1 270 ? -15.515 4.623 -10.513 1.00 97.88 270 SER A C 1
ATOM 2128 O O . SER A 1 270 ? -16.038 3.903 -9.671 1.00 97.88 270 SER A O 1
ATOM 2130 N N . THR A 1 271 ? -14.347 4.337 -11.095 1.00 97.88 271 THR A N 1
ATOM 2131 C CA . THR A 1 271 ? -13.612 3.090 -10.853 1.00 97.88 271 THR A CA 1
ATOM 2132 C C . THR A 1 271 ? -13.222 2.942 -9.384 1.00 97.88 271 THR A C 1
ATOM 2134 O O . THR A 1 271 ? -13.451 1.896 -8.785 1.00 97.88 271 THR A O 1
ATOM 2137 N N . ALA A 1 272 ? -12.668 3.995 -8.775 1.00 97.69 272 ALA A N 1
ATOM 2138 C CA . ALA A 1 272 ? -12.273 3.960 -7.368 1.00 97.69 272 ALA A CA 1
ATOM 2139 C C . ALA A 1 272 ? -13.477 3.697 -6.445 1.00 97.69 272 ALA A C 1
ATOM 2141 O O . ALA A 1 272 ? -13.384 2.878 -5.535 1.00 97.69 272 ALA A O 1
ATOM 2142 N N . SER A 1 273 ? -14.624 4.336 -6.710 1.00 97.44 273 SER A N 1
ATOM 2143 C CA . SER A 1 273 ? -15.850 4.118 -5.935 1.00 97.44 273 SER A CA 1
ATOM 2144 C C . SER A 1 273 ? -16.439 2.723 -6.139 1.00 97.44 273 SER A C 1
ATOM 2146 O O . SER A 1 273 ? -16.937 2.150 -5.176 1.00 97.44 273 SER A O 1
ATOM 2148 N N . GLU A 1 274 ? -16.409 2.189 -7.360 1.00 97.81 274 GLU A N 1
ATOM 2149 C CA . GLU A 1 274 ? -16.901 0.841 -7.676 1.00 97.81 274 GLU A CA 1
ATOM 2150 C C . GLU A 1 274 ? -16.098 -0.237 -6.940 1.00 97.81 274 GLU A C 1
ATOM 2152 O O . GLU A 1 274 ? -16.670 -1.178 -6.398 1.00 97.81 274 GLU A O 1
ATOM 2157 N N . LEU A 1 275 ? -14.779 -0.056 -6.847 1.00 97.69 275 LEU A N 1
ATOM 2158 C CA . LEU A 1 275 ? -13.876 -0.978 -6.153 1.00 97.69 275 LEU A CA 1
ATOM 2159 C C . LEU A 1 275 ? -13.764 -0.713 -4.643 1.00 97.69 275 LEU A C 1
ATOM 2161 O O . LEU A 1 275 ? -13.088 -1.459 -3.933 1.00 97.69 275 LEU A O 1
ATOM 2165 N N . GLY A 1 276 ? -14.397 0.353 -4.141 1.00 97.69 276 GLY A N 1
ATOM 2166 C CA . GLY A 1 276 ? -14.308 0.766 -2.739 1.00 97.69 276 GLY A CA 1
ATOM 2167 C C . GLY A 1 276 ? -12.907 1.219 -2.312 1.00 97.69 276 GLY A C 1
ATOM 2168 O O . GLY A 1 276 ? -12.547 1.061 -1.148 1.00 97.69 276 GLY A O 1
ATOM 2169 N N . VAL A 1 277 ? -12.105 1.747 -3.241 1.00 98.50 277 VAL A N 1
ATOM 2170 C CA . VAL A 1 277 ? -10.736 2.218 -2.988 1.00 98.50 277 VAL A CA 1
ATOM 2171 C C . VAL A 1 277 ? -10.747 3.706 -2.640 1.00 98.50 277 VAL A C 1
ATOM 2173 O O . VAL A 1 277 ? -11.087 4.562 -3.459 1.00 98.50 277 VAL A O 1
ATOM 2176 N N . TYR A 1 278 ? -10.318 4.028 -1.424 1.00 98.44 278 TYR A N 1
ATOM 2177 C CA . TYR A 1 278 ? -10.072 5.389 -0.968 1.00 98.44 278 TYR A CA 1
ATOM 2178 C C . TYR A 1 278 ? -8.678 5.820 -1.410 1.00 98.44 278 TYR A C 1
ATOM 2180 O O . TYR A 1 278 ? -7.673 5.345 -0.890 1.00 98.44 278 TYR A O 1
ATOM 2188 N N . VAL A 1 279 ? -8.616 6.745 -2.359 1.00 97.88 279 VAL A N 1
ATOM 2189 C CA . VAL A 1 279 ? -7.355 7.306 -2.852 1.00 97.88 279 VAL A CA 1
ATOM 2190 C C . VAL A 1 279 ? -7.052 8.614 -2.124 1.00 97.88 279 VAL A C 1
ATOM 2192 O O . VAL A 1 279 ? -7.974 9.398 -1.880 1.00 97.88 279 VAL A O 1
ATOM 2195 N N . THR A 1 280 ? -5.782 8.864 -1.788 1.00 96.19 280 THR A N 1
ATOM 2196 C CA . THR A 1 280 ? -5.374 10.133 -1.168 1.00 96.19 280 THR A CA 1
ATOM 2197 C C . THR A 1 280 ? -5.868 11.336 -1.989 1.00 96.19 280 THR A C 1
ATOM 2199 O O . THR A 1 280 ? -5.724 11.335 -3.218 1.00 96.19 280 THR A O 1
ATOM 2202 N N . PRO A 1 281 ? -6.450 12.370 -1.345 1.00 91.94 281 PRO A N 1
ATOM 2203 C CA . PRO A 1 281 ? -6.989 13.537 -2.048 1.00 91.94 281 PRO A CA 1
ATOM 2204 C C . PRO A 1 281 ? -5.962 14.291 -2.898 1.00 91.94 281 PRO A C 1
ATOM 2206 O O . PRO A 1 281 ? -6.312 14.814 -3.956 1.00 91.94 281 PRO A O 1
ATOM 2209 N N . GLU A 1 282 ? -4.706 14.325 -2.452 1.00 93.06 282 GLU A N 1
ATOM 2210 C CA . GLU A 1 282 ? -3.605 14.997 -3.141 1.00 93.06 282 GLU A CA 1
ATOM 2211 C C . GLU A 1 282 ? -2.497 13.999 -3.519 1.00 93.06 282 GLU A C 1
ATOM 2213 O O . GLU A 1 282 ? -2.364 12.926 -2.921 1.00 93.06 282 GLU A O 1
ATOM 2218 N N . LEU A 1 283 ? -1.717 14.347 -4.549 1.00 93.19 283 LEU A N 1
ATOM 2219 C CA . LEU A 1 283 ? -0.646 13.502 -5.091 1.00 93.19 283 LEU A CA 1
ATOM 2220 C C . LEU A 1 283 ? 0.585 13.435 -4.174 1.00 93.19 283 LEU A C 1
ATOM 2222 O O . LEU A 1 283 ? 1.236 12.401 -4.138 1.00 93.19 283 LEU A O 1
ATOM 2226 N N . ASP A 1 284 ? 0.911 14.512 -3.454 1.00 90.12 284 ASP A N 1
ATOM 2227 C CA . ASP A 1 284 ? 2.116 14.627 -2.612 1.00 90.12 284 ASP A CA 1
ATOM 2228 C C . ASP A 1 284 ? 1.753 15.096 -1.195 1.00 90.12 284 ASP A C 1
ATOM 2230 O O . ASP A 1 284 ? 2.247 16.112 -0.705 1.00 90.12 284 ASP A O 1
ATOM 2234 N N . MET A 1 285 ? 0.827 14.376 -0.555 1.00 93.19 285 MET A N 1
ATOM 2235 C CA . MET A 1 285 ? 0.395 14.690 0.809 1.00 93.19 285 MET A CA 1
ATOM 2236 C C . MET A 1 285 ? 1.545 14.555 1.805 1.00 93.19 285 MET A C 1
ATOM 2238 O O . MET A 1 285 ? 2.322 13.595 1.763 1.00 93.19 285 MET A O 1
ATOM 2242 N N . GLN A 1 286 ? 1.606 15.471 2.771 1.00 92.88 286 GLN A N 1
ATOM 2243 C CA . GLN A 1 286 ? 2.527 15.323 3.891 1.00 92.88 286 GLN A CA 1
ATOM 2244 C C . GLN A 1 286 ? 2.088 14.162 4.788 1.00 92.88 286 GLN A C 1
ATOM 2246 O O . GLN A 1 286 ? 0.897 13.898 4.951 1.00 92.88 286 GLN A O 1
ATOM 2251 N N . MET A 1 287 ? 3.047 13.490 5.434 1.00 93.81 287 MET A N 1
ATOM 2252 C CA . MET A 1 287 ? 2.763 12.295 6.246 1.00 93.81 287 MET A CA 1
ATOM 2253 C C . MET A 1 287 ? 1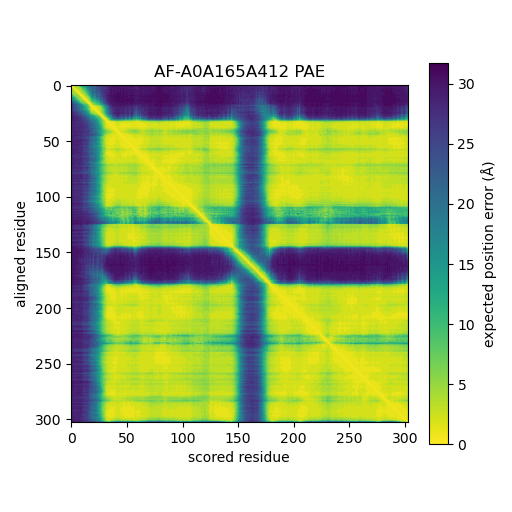.717 12.551 7.345 1.00 93.81 287 MET A C 1
ATOM 2255 O O . MET A 1 287 ? 0.862 11.707 7.586 1.00 93.81 287 MET A O 1
ATOM 2259 N N . GLY A 1 288 ? 1.729 13.729 7.980 1.00 95.31 288 GLY A N 1
ATOM 2260 C CA . GLY A 1 288 ? 0.732 14.084 8.997 1.00 95.31 288 GLY A CA 1
ATOM 2261 C C . GLY A 1 288 ? -0.696 14.195 8.447 1.00 95.31 288 GLY A C 1
ATOM 2262 O O . GLY A 1 288 ? -1.632 13.735 9.095 1.00 95.31 288 GLY A O 1
ATOM 2263 N N . GLU A 1 289 ? -0.856 14.754 7.246 1.00 95.81 289 GLU A N 1
ATOM 2264 C CA . GLU A 1 289 ? -2.153 14.896 6.567 1.00 95.81 289 GLU A CA 1
ATOM 2265 C C . GLU A 1 289 ? -2.646 13.543 6.048 1.00 95.81 289 GLU A C 1
ATOM 2267 O O . GLU A 1 289 ? -3.824 13.216 6.169 1.00 95.81 289 GLU A O 1
ATOM 2272 N N . MET A 1 290 ? -1.736 12.727 5.506 1.00 96.31 290 MET A N 1
ATOM 2273 C CA . MET A 1 290 ? -2.038 11.368 5.054 1.00 96.31 290 MET A CA 1
ATOM 2274 C C . MET A 1 290 ? -2.485 10.482 6.224 1.00 96.31 290 MET A C 1
ATOM 2276 O O . MET A 1 290 ? -3.451 9.731 6.103 1.00 96.31 290 MET A O 1
ATOM 2280 N N . LEU A 1 291 ? -1.816 10.599 7.373 1.00 97.19 291 LEU A N 1
ATOM 2281 C CA . LEU A 1 291 ? -2.174 9.875 8.587 1.00 97.19 291 LEU A CA 1
ATOM 2282 C C . LEU A 1 291 ? -3.540 10.307 9.130 1.00 97.19 291 LEU A C 1
ATOM 2284 O O . LEU A 1 291 ? -4.345 9.455 9.503 1.00 97.19 291 LEU A O 1
ATOM 2288 N N . GLU A 1 292 ? -3.826 11.610 9.140 1.00 97.69 292 GLU A N 1
ATOM 2289 C CA . GLU A 1 292 ? -5.146 12.134 9.501 1.00 97.69 292 GLU A CA 1
ATOM 2290 C C . GLU A 1 292 ? -6.246 11.580 8.594 1.00 97.69 292 GLU A C 1
ATOM 2292 O O . GLU A 1 292 ? -7.218 11.010 9.088 1.00 97.69 292 GLU A O 1
ATOM 2297 N N . TRP A 1 293 ? -6.050 11.670 7.277 1.00 98.12 293 TRP A N 1
ATOM 2298 C CA . TRP A 1 293 ? -6.972 11.134 6.280 1.00 98.12 293 TRP A CA 1
ATOM 2299 C C . TRP A 1 293 ? -7.248 9.638 6.489 1.00 98.12 293 TRP A C 1
ATOM 2301 O O . TRP A 1 293 ? -8.406 9.218 6.506 1.00 98.12 293 TRP A O 1
ATOM 2311 N N . ALA A 1 294 ? -6.208 8.829 6.706 1.00 98.31 294 ALA A N 1
ATOM 2312 C CA . ALA A 1 294 ? -6.364 7.395 6.940 1.00 98.31 294 ALA A CA 1
ATOM 2313 C C . ALA A 1 294 ? -7.166 7.105 8.222 1.00 98.31 294 ALA A C 1
ATOM 2315 O O . ALA A 1 294 ? -8.070 6.267 8.210 1.00 98.31 294 ALA A O 1
ATOM 2316 N N . ILE A 1 295 ? -6.891 7.830 9.315 1.00 98.31 295 ILE A N 1
ATOM 2317 C CA . ILE A 1 295 ? -7.646 7.719 10.573 1.00 98.31 295 ILE A CA 1
ATOM 2318 C C . ILE A 1 295 ? -9.118 8.072 10.349 1.00 98.31 295 ILE A C 1
ATOM 2320 O O . ILE A 1 295 ? -9.996 7.366 10.845 1.00 98.31 295 ILE A O 1
ATOM 2324 N N . GLU A 1 296 ? -9.415 9.134 9.603 1.00 97.88 296 GLU A N 1
ATOM 2325 C CA . GLU A 1 296 ? -10.793 9.525 9.298 1.00 97.88 296 GLU A CA 1
ATOM 2326 C C . GLU A 1 296 ? -11.534 8.451 8.497 1.00 97.88 296 GLU A C 1
ATOM 2328 O O . GLU A 1 29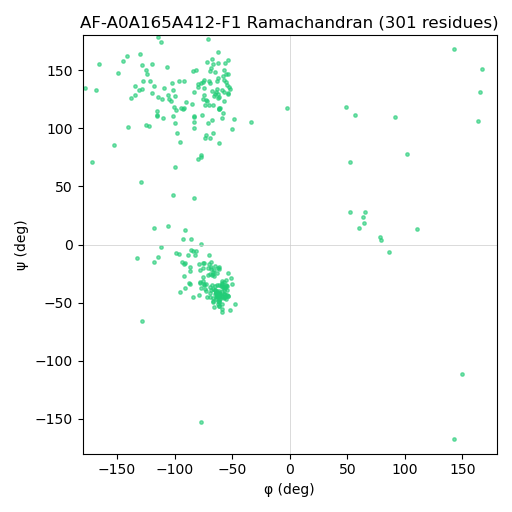6 ? -12.668 8.112 8.839 1.00 97.88 296 GLU A O 1
ATOM 2333 N N . VAL A 1 297 ? -10.897 7.869 7.474 1.00 98.06 297 VAL A N 1
ATOM 2334 C CA . VAL A 1 297 ? -11.497 6.780 6.688 1.00 98.06 297 VAL A CA 1
ATOM 2335 C C . VAL A 1 297 ? -11.771 5.562 7.572 1.00 98.06 297 VAL A C 1
ATOM 2337 O O . VAL A 1 297 ? -12.895 5.053 7.574 1.00 98.06 297 VAL A O 1
ATOM 2340 N N . ILE A 1 298 ? -10.788 5.123 8.365 1.00 97.81 298 ILE A N 1
ATOM 2341 C CA . ILE A 1 298 ? -10.926 3.955 9.247 1.00 97.81 298 ILE A CA 1
ATOM 2342 C C . ILE A 1 298 ? -12.027 4.189 10.284 1.00 97.81 298 ILE A C 1
ATOM 2344 O O . ILE A 1 298 ? -12.968 3.406 10.380 1.00 97.81 298 ILE A O 1
ATOM 2348 N N . THR A 1 299 ? -11.964 5.293 11.029 1.00 95.94 299 THR A N 1
ATOM 2349 C CA . THR A 1 299 ? -12.911 5.566 12.126 1.00 95.94 299 THR A CA 1
ATOM 2350 C C . THR A 1 299 ? -14.340 5.825 11.652 1.00 95.94 299 THR A C 1
ATOM 2352 O O . THR A 1 299 ? -15.287 5.587 12.403 1.00 95.94 299 THR A O 1
ATOM 2355 N N . ARG A 1 300 ? -14.520 6.300 10.413 1.00 94.88 300 ARG A N 1
ATOM 2356 C CA . ARG A 1 300 ? -15.840 6.466 9.791 1.00 94.88 300 ARG A CA 1
ATOM 2357 C C . ARG A 1 300 ? -16.427 5.149 9.290 1.00 94.88 300 ARG A C 1
ATOM 2359 O O . ARG A 1 300 ? -17.647 5.011 9.295 1.00 94.88 300 ARG A O 1
ATOM 2366 N N . THR A 1 301 ? -15.582 4.232 8.825 1.00 93.75 301 THR A N 1
ATOM 2367 C CA . THR A 1 301 ? -16.013 2.961 8.221 1.00 93.75 301 THR A CA 1
ATOM 2368 C C . THR A 1 301 ? -16.228 1.881 9.279 1.00 93.75 301 THR A C 1
ATOM 2370 O O . THR A 1 301 ? -17.138 1.070 9.157 1.00 93.75 301 THR A O 1
ATOM 2373 N N . VAL A 1 302 ? -15.426 1.900 10.345 1.00 89.19 302 VAL A N 1
ATOM 2374 C CA . VAL A 1 302 ? -15.528 0.971 11.470 1.00 89.19 302 VAL A CA 1
ATOM 2375 C C . VAL A 1 302 ? -16.359 1.608 12.582 1.00 89.19 302 VAL A C 1
ATOM 2377 O O . VAL A 1 302 ? -15.816 2.283 13.465 1.00 89.19 302 VAL A O 1
ATOM 2380 N N . ARG A 1 303 ? -17.682 1.426 12.524 1.00 68.62 303 ARG A N 1
ATOM 2381 C CA . ARG A 1 303 ? -18.612 1.828 13.584 1.00 68.62 303 ARG A CA 1
ATOM 2382 C C . ARG A 1 303 ? -19.915 1.040 13.552 1.00 68.62 303 ARG A C 1
ATOM 2384 O O . ARG A 1 303 ? -20.468 0.875 12.446 1.00 68.62 303 ARG A O 1
#

Foldseek 3Di:
DDDDDDDDDDDDDPPDDDPVVVVVVVVPPQFPEAEEEEAEAAQLCQVVLQVLCQVQAPAEDEDEQQLFFDDQVQFDDFPNHGFCQAPSRGPLVVVLVQLVVCNRRVDGDPPRDDQVVVFDDDDACDDPVLSVVSSVLNVVLFQVLQPPDPPPDDDDDDDDDDDDDDDDDDDPPPDDDHSGFGHYYYYGYHQQCFQVCVVPRLVSHLAAEYGAADLVSSVVSLQPGPFGQDPVGTGDQPPCNSVGHRVVNSLNGCLVQADVSDRQHHGPCVVCVVSNHHYDPHRHDRSSVSSVVVSVRVSVSRD